Protein 2CO3 (pdb70)

Secondary structure (P-SEA, 3-state):
cccbbbbbbbbccccbbbbbbbbccccccccccccccbbbbbbbcccccbbbbbbcccccccccccbbbbbccccbbbbbccccccccccccccccccbbbbbbbccbbbbbccccccccccbbbbbbbbbbcc/cccbbbbbccccccbbbbbbbbbccccccccccccccbbbbbbbccccbbbbbbbcccccccccccbbbbbccccbbbbbcccaaaaaaccbbbbcccbbbbbbcccbbbbbccccccccccbbbbbbbbbbbcc

InterPro domains:
  IPR008966 Adhesion domain superfamily [SSF49401] (36-168)
  IPR018569 Saf-pilin pilus formation protein [NF011767] (5-170)
  IPR018569 Saf-pilin pilus formation protein [PF09460] (27-170)
  IPR018569 Saf-pilin pilus formation protein [cd18775] (49-170)
  IPR037028 Dr-adhesin superfamily [G3DSA:2.60.40.1570] (46-170)

Nearest PDB structures (foldseek):
  2co3-assembly1_A  TM=1.008E+00  e=2.278E-24  Salmonella enterica subsp. enterica serovar Typhimurium str. LT2
  2cnz-assembly1_A  TM=9.845E-01  e=1.090E-20  Salmonella enterica subsp. enterica serovar Typhimurium
  3crf-assembly1_B  TM=8.825E-01  e=1.150E-21  unclassified
  5y9h-assembly3_C  TM=9.118E-01  e=2.792E-19  Salmonella enterica subsp. enterica serovar Typhimurium
  5y9h-assembly1_A  TM=9.249E-01  e=5.806E-19  Salmonella enterica subsp. enterica serovar Typhimurium

Foldseek 3Di:
DPDDDDDDDDDDDDQKDKDKAFDPPDDAFWDAAFAFGIKIAIAGPHDWKKWKAKDDPAQDDQANQKGWWAFPPPRHIFIKGWDPVLLVQFDDWDADPNGITTMHTHGDMTTMGGHDHTDRGDPGDTDIGMDMGD/DDDDDADDDDDDQADKDKGKAFDPPDDAFKDAAFAFGIKIAIDHPDFFKKWKAKDDPFQDDQANQKGWWAFPPPRHIFIKGWDPVQLVQWDAWDADPRGITTMHTHVDMITMGRHDGIDRGDPGDTDIGMDMGGD

Structure (mmCIF, N/CA/C/O backbone):
data_2CO3
#
_entry.id   2CO3
#
_cell.length_a   50.373
_cell.length_b   41.216
_cell.length_c   59.920
_cell.angle_alpha   90.00
_cell.angle_beta   104.13
_cell.angle_gamma   90.00
#
_symmetry.space_group_name_H-M   'P 1 21 1'
#
loop_
_entity.id
_entity.type
_entity.pdbx_description
1 polymer 'SAFA PILUS SUBUNIT'
2 water water
#
loop_
_atom_site.group_PDB
_atom_site.id
_atom_site.type_symbol
_atom_site.label_atom_id
_atom_site.label_alt_id
_atom_site.label_comp_id
_atom_site.label_asym_id
_atom_site.label_entity_id
_atom_site.label_seq_id
_atom_site.pdbx_PDB_ins_code
_atom_site.Cartn_x
_atom_site.Cartn_y
_atom_site.Cartn_z
_atom_site.occupancy
_atom_site.B_iso_or_equiv
_atom_site.auth_seq_id
_atom_site.auth_comp_id
_atom_site.auth_asym_id
_atom_site.auth_atom_id
_atom_site.pdbx_PDB_model_num
ATOM 1 N N . GLY A 1 1 ? 35.560 4.608 28.260 1.00 22.48 1 GLY A N 1
ATOM 2 C CA . GLY A 1 1 ? 36.810 5.300 28.634 1.00 22.66 1 GLY A CA 1
ATOM 3 C C . GLY A 1 1 ? 36.919 6.630 27.910 1.00 21.43 1 GLY A C 1
ATOM 4 O O . GLY A 1 1 ? 36.019 7.039 27.163 1.00 21.60 1 GLY A O 1
ATOM 5 N N . SER A 1 2 ? 38.036 7.311 28.124 1.00 20.86 2 SER A N 1
ATOM 6 C CA . SER A 1 2 ? 38.231 8.608 27.501 1.00 19.02 2 SER A CA 1
ATOM 7 C C . SER A 1 2 ? 38.999 8.513 26.189 1.00 19.19 2 SER A C 1
ATOM 8 O O . SER A 1 2 ? 39.210 9.524 25.537 1.00 20.36 2 SER A O 1
ATOM 11 N N . GLN A 1 3 ? 39.398 7.308 25.796 1.00 17.63 10 GLN A N 1
ATOM 12 C CA . GLN A 1 3 ? 40.119 7.115 24.528 1.00 16.25 10 GLN A CA 1
ATOM 13 C C . GLN A 1 3 ? 39.133 7.242 23.381 1.00 16.24 10 GLN A C 1
ATOM 14 O O . GLN A 1 3 ? 38.001 6.772 23.484 1.00 17.73 10 GLN A O 1
ATOM 20 N N . LYS A 1 4 ? 39.543 7.867 22.278 1.00 13.79 11 LYS A N 1
ATOM 21 C CA . LYS A 1 4 ? 38.642 8.028 21.137 1.00 13.52 11 LYS A CA 1
ATOM 22 C C . LYS A 1 4 ? 39.362 7.695 19.846 1.00 12.43 11 LYS A C 1
ATOM 23 O O . LYS A 1 4 ? 40.562 7.930 19.741 1.00 10.56 11 LYS A O 1
ATOM 29 N N . SER A 1 5 ? 38.633 7.155 18.864 1.00 12.12 12 SER A N 1
ATOM 30 C CA . SER A 1 5 ? 39.244 6.827 17.578 1.00 11.62 12 SER A CA 1
ATOM 31 C C . SER A 1 5 ? 38.386 7.408 16.460 1.00 12.39 12 SER A C 1
ATOM 32 O O . SER A 1 5 ? 37.173 7.567 16.617 1.00 12.55 12 SER A O 1
ATOM 35 N N A VAL A 1 6 ? 39.017 7.748 15.340 0.50 11.39 13 VAL A N 1
ATOM 36 N N B VAL A 1 6 ? 39.018 7.733 15.336 0.50 11.47 13 VAL A N 1
ATOM 37 C CA A VAL A 1 6 ? 38.294 8.287 14.190 0.50 11.34 13 VAL A CA 1
ATOM 38 C CA B VAL A 1 6 ? 38.300 8.265 14.182 0.50 11.55 13 VAL A CA 1
ATOM 39 C C A VAL A 1 6 ? 39.082 8.034 12.922 0.50 12.11 13 VAL A C 1
ATOM 40 C C B VAL A 1 6 ? 39.125 7.883 12.959 0.50 11.85 13 VAL A C 1
ATOM 41 O O A VAL A 1 6 ? 40.317 8.143 12.914 0.50 10.95 13 VAL A O 1
ATOM 42 O O B VAL A 1 6 ? 40.345 7.733 13.054 0.50 10.52 13 VAL A O 1
ATOM 49 N N A ASP A 1 7 ? 38.372 7.690 11.852 0.99 11.71 14 ASP A N 1
ATOM 50 N N B ASP A 1 7 ? 38.461 7.718 11.821 0.010 11.80 14 ASP A N 1
ATOM 51 C CA A ASP A 1 7 ? 39.054 7.459 10.576 0.99 13.71 14 ASP A CA 1
ATOM 52 C CA B ASP A 1 7 ? 39.143 7.339 10.591 0.010 12.09 14 ASP A CA 1
ATOM 53 C C A ASP A 1 7 ? 39.467 8.784 9.908 0.99 13.81 14 ASP A C 1
ATOM 54 C C B ASP A 1 7 ? 39.455 8.539 9.705 0.010 12.03 14 ASP A C 1
ATOM 55 O O A ASP A 1 7 ? 38.688 9.756 9.853 0.99 13.41 14 ASP A O 1
ATOM 56 O O B ASP A 1 7 ? 38.550 9.189 9.182 0.010 12.04 14 ASP A O 1
ATOM 65 N N A ILE A 1 8 ? 40.702 8.825 9.413 0.75 12.63 15 ILE A N 1
ATOM 66 N N B ILE A 1 8 ? 40.742 8.828 9.543 0.25 11.89 15 ILE A N 1
ATOM 67 C CA A ILE A 1 8 ? 41.224 10.007 8.717 0.75 12.24 15 ILE A CA 1
ATOM 68 C CA B ILE A 1 8 ? 41.175 9.943 8.708 0.25 11.75 15 ILE A CA 1
ATOM 69 C C A ILE A 1 8 ? 41.245 9.539 7.265 0.75 12.58 15 ILE A C 1
ATOM 70 C C B ILE A 1 8 ? 41.130 9.454 7.272 0.25 11.92 15 ILE A C 1
ATOM 71 O O A ILE A 1 8 ? 41.909 8.550 6.953 0.75 10.74 15 ILE A O 1
ATOM 72 O O B ILE A 1 8 ? 41.652 8.383 6.966 0.25 11.04 15 ILE A O 1
ATOM 81 N N . VAL A 1 9 ? 40.518 10.240 6.395 1.00 11.00 16 VAL A N 1
ATOM 82 C CA . VAL A 1 9 ? 40.402 9.840 4.998 1.00 12.70 16 VAL A CA 1
ATOM 83 C C . VAL A 1 9 ? 41.057 10.777 4.004 1.00 11.94 16 VAL A C 1
ATOM 84 O O . VAL A 1 9 ? 40.753 11.959 3.976 1.00 11.79 16 VAL A O 1
ATOM 88 N N . PHE A 1 10 ? 41.961 10.230 3.198 1.00 11.29 17 PHE A N 1
ATOM 89 C CA . PHE A 1 10 ? 42.642 10.993 2.155 1.00 10.38 17 PHE A CA 1
ATOM 90 C C . PHE A 1 10 ? 42.172 10.402 0.842 1.00 10.16 17 PHE A C 1
ATOM 91 O O . PHE A 1 10 ? 42.222 9.184 0.662 1.00 10.13 17 PHE A O 1
ATOM 99 N N . SER A 1 11 ? 41.725 11.250 -0.078 1.00 10.66 18 SER A N 1
ATOM 100 C CA . SER A 1 11 ? 41.257 10.748 -1.382 1.00 12.07 18 SER A CA 1
ATOM 101 C C . SER A 1 11 ? 41.495 11.762 -2.485 1.00 10.27 18 SER A C 1
ATOM 102 O O . SER A 1 11 ? 41.871 12.889 -2.214 1.00 10.09 18 SER A O 1
ATOM 105 N N . SER A 1 12 ? 41.239 11.366 -3.733 1.00 10.89 19 SER A N 1
ATOM 106 C CA . SER A 1 12 ? 41.378 12.307 -4.827 1.00 13.35 19 SER A CA 1
ATOM 107 C C . SER A 1 12 ? 40.177 13.243 -4.616 1.00 14.09 19 SER A C 1
ATOM 108 O O . SER A 1 12 ? 39.283 12.923 -3.833 1.00 14.07 19 SER A O 1
ATOM 111 N N . PRO A 1 13 ? 40.131 14.405 -5.296 1.00 15.93 20 PRO A N 1
ATOM 112 C CA . PRO A 1 13 ? 38.986 15.308 -5.089 1.00 16.76 20 PRO A CA 1
ATOM 113 C C . PRO A 1 13 ? 37.647 14.604 -5.268 1.00 16.37 20 PRO A C 1
ATOM 114 O O . PRO A 1 13 ? 37.469 13.849 -6.221 1.00 16.08 20 PRO A O 1
ATOM 118 N N . GLN A 1 14 ? 36.734 14.832 -4.322 1.00 14.28 21 GLN A N 1
ATOM 119 C CA . GLN A 1 14 ? 35.404 14.236 -4.350 1.00 16.49 21 GLN A CA 1
ATOM 120 C C . GLN A 1 14 ? 34.386 15.314 -4.654 1.00 15.46 21 GLN A C 1
ATOM 121 O O . GLN A 1 14 ? 34.632 16.501 -4.438 1.00 15.90 21 GLN A O 1
ATOM 127 N N . ASP A 1 15 ? 33.231 14.913 -5.150 1.00 14.73 22 ASP A N 1
ATOM 128 C CA . ASP A 1 15 ? 32.255 15.929 -5.473 1.00 16.72 22 ASP A CA 1
ATOM 129 C C . ASP A 1 15 ? 31.676 16.634 -4.278 1.00 15.25 22 ASP A C 1
ATOM 130 O O . ASP A 1 15 ? 31.190 17.756 -4.393 1.00 14.16 22 ASP A O 1
ATOM 135 N N A LEU A 1 16 ? 31.651 15.909 -3.165 0.75 12.59 23 LEU A N 1
ATOM 136 N N B LEU A 1 16 ? 31.795 16.048 -3.089 0.25 14.36 23 LEU A N 1
ATOM 137 C CA A LEU A 1 16 ? 31.079 16.432 -1.938 0.75 12.15 23 LEU A CA 1
ATOM 138 C CA B LEU A 1 16 ? 31.301 16.746 -1.899 0.25 13.69 23 LEU A CA 1
ATOM 139 C C A LEU A 1 16 ? 32.046 16.230 -0.803 0.75 12.36 23 LEU A C 1
ATOM 140 C C B LEU A 1 16 ? 31.979 16.281 -0.613 0.25 13.73 23 LEU A C 1
ATOM 141 O O A LEU A 1 16 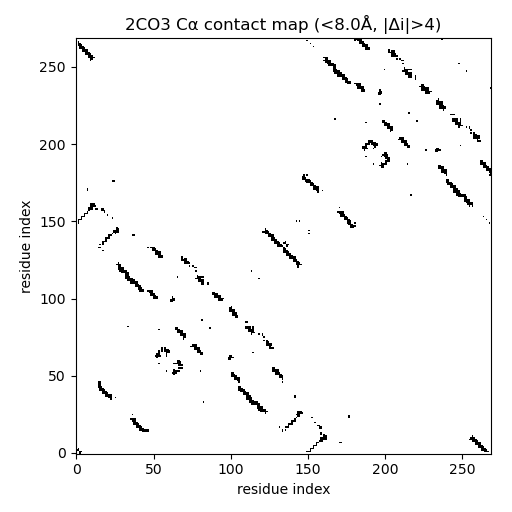? 32.894 15.324 -0.832 0.75 9.61 23 LEU A O 1
ATOM 142 O O B LEU A 1 16 ? 32.247 15.089 -0.439 0.25 14.14 23 LEU A O 1
ATOM 151 N N A THR A 1 17 ? 31.892 17.079 0.206 0.75 11.47 24 THR A N 1
ATOM 152 N N B THR A 1 17 ? 32.267 17.232 0.278 0.25 12.64 24 THR A N 1
ATOM 153 C CA A THR A 1 17 ? 32.674 16.998 1.413 0.75 13.27 24 THR A CA 1
ATOM 154 C CA B THR A 1 17 ? 32.902 16.934 1.563 0.25 12.57 24 THR A CA 1
ATOM 155 C C A THR A 1 17 ? 31.602 16.995 2.503 0.75 13.06 24 THR A C 1
ATOM 156 C C B THR A 1 17 ? 31.864 17.089 2.665 0.25 12.67 24 THR A C 1
ATOM 157 O O A THR A 1 17 ? 30.740 17.870 2.520 0.75 13.36 24 THR A O 1
ATOM 158 O O B THR A 1 17 ? 31.322 18.178 2.867 0.25 12.42 24 THR A O 1
ATOM 165 N N . VAL A 1 18 ? 31.617 16.003 3.387 1.00 12.76 25 VAL A N 1
ATOM 166 C CA . VAL A 1 18 ? 30.626 15.985 4.461 1.00 11.88 25 VAL A CA 1
ATOM 167 C C . VAL A 1 18 ? 31.291 16.052 5.826 1.00 13.77 25 VAL A C 1
ATOM 168 O O . VAL A 1 18 ? 32.214 15.286 6.102 1.00 11.88 25 VAL A O 1
ATOM 172 N N . SER A 1 19 ? 30.849 17.004 6.650 1.00 11.64 26 SER A N 1
ATOM 173 C CA . SER A 1 19 ? 31.385 17.136 7.994 1.00 13.52 26 SER A CA 1
ATOM 174 C C . SER A 1 19 ? 30.192 17.067 8.940 1.00 12.65 26 SER A C 1
ATOM 175 O O . SER A 1 19 ? 29.163 17.727 8.724 1.00 13.98 26 SER A O 1
ATOM 178 N N . LEU A 1 20 ? 30.342 16.254 9.974 1.00 12.49 27 LEU A N 1
ATOM 179 C CA . LEU A 1 20 ? 29.301 16.058 10.980 1.00 10.84 27 LEU A CA 1
ATOM 180 C C . LEU A 1 20 ? 29.972 16.397 12.298 1.00 11.91 27 LEU A C 1
ATOM 181 O O . LEU A 1 20 ? 30.844 15.660 12.786 1.00 12.84 27 LEU A O 1
ATOM 186 N N A ILE A 1 21 ? 29.549 17.512 12.877 0.50 11.67 28 ILE A N 1
ATOM 187 N N B ILE A 1 21 ? 29.558 17.512 12.880 0.50 12.60 28 ILE A N 1
ATOM 188 C CA A ILE A 1 21 ? 30.123 18.021 14.112 0.50 11.11 28 ILE A CA 1
ATOM 189 C CA B ILE A 1 21 ? 30.141 17.996 14.119 0.50 12.77 28 ILE A CA 1
ATOM 190 C C A ILE A 1 21 ? 29.165 17.917 15.290 0.50 11.21 28 ILE A C 1
ATOM 191 C C B ILE A 1 21 ? 29.173 17.911 15.284 0.50 12.19 28 ILE A C 1
ATOM 192 O O A ILE A 1 21 ? 28.128 18.580 15.314 0.50 9.43 28 ILE A O 1
ATOM 193 O O B ILE A 1 21 ? 28.139 18.578 15.296 0.50 10.51 28 ILE A O 1
ATOM 202 N N . PRO A 1 22 ? 29.514 17.106 16.297 1.00 11.69 29 PRO A N 1
ATOM 203 C CA . PRO A 1 22 ? 28.642 16.959 17.466 1.00 12.72 29 PRO A CA 1
ATOM 204 C C . PRO A 1 22 ? 28.748 18.182 18.381 1.00 13.75 29 PRO A C 1
ATOM 205 O O . PRO A 1 22 ? 29.780 18.864 18.390 1.00 13.92 29 PRO A O 1
ATOM 209 N N . VAL A 1 23 ? 27.683 18.468 19.135 1.00 12.74 30 VAL A N 1
ATOM 210 C CA . VAL A 1 23 ? 27.684 19.599 20.065 1.00 13.70 30 VAL A CA 1
ATOM 211 C C . VAL A 1 23 ? 28.349 19.114 21.355 1.00 15.16 30 VAL A C 1
ATOM 212 O O . VAL A 1 23 ? 28.039 18.017 21.857 1.00 12.83 30 VAL A O 1
ATOM 216 N N . SER A 1 24 ? 29.276 19.913 21.881 1.00 15.86 31 SER A N 1
ATOM 217 C CA . SER A 1 24 ? 29.978 19.561 23.122 1.00 16.18 31 SER A CA 1
ATOM 218 C C . SER A 1 24 ? 29.216 20.131 24.315 1.00 15.91 31 SER A C 1
ATOM 219 O O . SER A 1 24 ? 28.502 21.119 24.180 1.00 15.72 31 SER A O 1
ATOM 222 N N . GLY A 1 25 ? 29.366 19.493 25.473 1.00 15.12 32 GLY A N 1
ATOM 223 C CA . GLY A 1 25 ? 28.723 19.985 26.670 1.00 15.70 32 GLY A CA 1
ATOM 224 C C . GLY A 1 25 ? 27.257 19.655 26.861 1.00 14.98 32 GLY A C 1
ATOM 225 O O . GLY A 1 25 ? 26.603 20.260 27.701 1.00 14.72 32 GLY A O 1
ATOM 226 N N . LEU A 1 26 ? 26.718 18.740 26.063 1.00 14.71 33 LEU A N 1
ATOM 227 C CA . LEU A 1 26 ? 25.314 18.372 26.230 1.00 13.08 33 LEU A CA 1
ATOM 228 C C . LEU A 1 26 ? 25.149 17.754 27.628 1.00 11.28 33 LEU A C 1
ATOM 229 O O . LEU A 1 26 ? 25.896 16.859 28.018 1.00 12.97 33 LEU A O 1
ATOM 234 N N . LYS A 1 27 ? 24.133 18.212 28.350 1.00 13.44 34 LYS A N 1
ATOM 235 C CA . LYS A 1 27 ? 23.859 17.770 29.715 1.00 12.62 34 LYS A CA 1
ATOM 236 C C . LYS A 1 27 ? 22.751 16.724 29.825 1.00 13.29 34 LYS A C 1
ATOM 237 O O . LYS A 1 27 ? 21.669 16.897 29.276 1.00 12.20 34 LYS A O 1
ATOM 243 N N . ALA A 1 28 ? 23.020 15.644 30.550 1.00 10.84 35 ALA A N 1
ATOM 244 C CA . ALA A 1 28 ? 22.024 14.602 30.742 1.00 10.70 35 ALA A CA 1
ATOM 245 C C . ALA A 1 28 ? 20.870 15.213 31.546 1.00 12.02 35 ALA A C 1
ATOM 246 O O . ALA A 1 28 ? 21.068 16.197 32.257 1.00 10.24 35 ALA A O 1
ATOM 248 N N . GLY A 1 29 ? 19.671 14.648 31.416 1.00 10.22 36 GLY A N 1
ATOM 249 C CA . GLY A 1 29 ? 18.530 15.177 32.127 1.00 11.78 36 GLY A CA 1
ATOM 250 C C . GLY A 1 29 ? 17.585 15.851 31.152 1.00 10.52 36 GLY A C 1
ATOM 251 O O . GLY A 1 29 ? 17.684 15.634 29.937 1.00 10.71 36 GLY A O 1
ATOM 252 N N . LYS A 1 30 ? 16.660 16.643 31.674 1.00 9.64 37 LYS A N 1
ATOM 253 C CA . LYS A 1 30 ? 15.716 17.355 30.827 1.00 10.42 37 LYS A CA 1
ATOM 254 C C . LYS A 1 30 ? 16.444 18.295 29.878 1.00 9.91 37 LYS A C 1
ATOM 255 O O . LYS A 1 30 ? 17.373 19.010 30.285 1.00 11.24 37 LYS A O 1
ATOM 261 N N . ASN A 1 31 ? 16.046 18.269 28.604 1.00 8.43 38 ASN A N 1
ATOM 262 C CA . ASN A 1 31 ? 16.650 19.136 27.594 1.00 8.11 38 ASN A CA 1
ATOM 263 C C . ASN A 1 31 ? 15.575 19.954 26.903 1.00 7.59 38 ASN A C 1
ATOM 264 O O . ASN A 1 31 ? 14.387 19.616 26.974 1.00 11.35 38 ASN A O 1
ATOM 269 N N . ALA A 1 32 ? 15.977 21.032 26.240 1.00 7.81 39 ALA A N 1
ATOM 270 C CA . ALA A 1 32 ? 14.993 21.862 25.561 1.00 8.97 39 ALA A CA 1
ATOM 271 C C . ALA A 1 32 ? 14.483 21.219 24.276 1.00 8.10 39 ALA A C 1
ATOM 272 O O . ALA A 1 32 ? 15.191 20.454 23.627 1.00 8.51 39 ALA A O 1
ATOM 274 N N . PRO A 1 33 ? 13.237 21.523 23.913 1.00 8.84 40 PRO A N 1
ATOM 275 C CA . PRO A 1 33 ? 12.657 20.986 22.681 1.00 8.82 40 PRO A CA 1
ATOM 276 C C . PRO A 1 33 ? 13.559 21.490 21.542 1.00 8.93 40 PRO A C 1
ATOM 277 O O . PRO A 1 33 ? 13.967 22.656 21.539 1.00 10.33 40 PRO A O 1
ATOM 281 N N . SER A 1 34 ? 13.840 20.624 20.578 1.00 8.83 41 SER A N 1
ATOM 282 C CA . SER A 1 34 ? 14.700 20.953 19.446 1.00 9.02 41 SER A CA 1
ATOM 283 C C . SER A 1 34 ? 16.097 21.400 19.801 1.00 8.26 41 SER A C 1
ATOM 284 O O . SER A 1 34 ? 16.747 22.125 19.035 1.00 9.09 41 SER A O 1
ATOM 287 N N . ALA A 1 35 ? 16.581 20.945 20.953 1.00 8.39 42 ALA A N 1
ATOM 288 C CA . ALA A 1 35 ? 17.943 21.275 21.378 1.00 9.67 42 ALA A CA 1
ATOM 289 C C . ALA A 1 35 ? 18.920 20.772 20.300 1.00 9.93 42 ALA A C 1
ATOM 290 O O . ALA A 1 35 ? 18.807 19.627 19.842 1.00 9.29 42 ALA A O 1
ATOM 292 N N . LYS A 1 36 ? 19.884 21.603 19.897 1.00 10.45 43 LYS A N 1
ATOM 293 C CA . LYS A 1 36 ? 20.846 21.163 18.886 1.00 11.23 43 LYS A CA 1
ATOM 294 C C . LYS A 1 36 ? 21.840 20.161 19.452 1.00 11.21 43 LYS A C 1
ATOM 295 O O . LYS A 1 36 ? 22.337 20.326 20.581 1.00 11.01 43 LYS A O 1
ATOM 301 N N . ILE A 1 37 ? 22.125 19.121 18.673 1.00 9.87 44 ILE A N 1
ATOM 302 C CA . ILE A 1 37 ? 23.065 18.106 19.109 1.00 10.05 44 ILE A CA 1
ATOM 303 C C . ILE A 1 37 ? 24.190 17.850 18.128 1.00 9.01 44 ILE A C 1
ATOM 304 O O . ILE A 1 37 ? 25.167 17.213 18.491 1.00 9.63 44 ILE A O 1
ATOM 309 N N . ALA A 1 38 ? 24.032 18.302 16.888 1.00 10.15 45 ALA A N 1
ATOM 310 C CA . ALA A 1 38 ? 25.071 18.173 15.864 1.00 9.08 45 ALA A CA 1
ATOM 311 C C . ALA A 1 38 ? 24.754 19.017 14.655 1.00 10.54 45 ALA A C 1
ATOM 312 O O . ALA A 1 38 ? 23.608 19.397 14.429 1.00 10.57 45 ALA A O 1
ATOM 314 N N . LYS A 1 39 ? 25.782 19.324 13.870 1.00 10.46 46 LYS A N 1
ATOM 315 C CA . LYS A 1 39 ? 25.571 20.111 12.666 1.00 12.13 46 LYS A CA 1
ATOM 316 C C . LYS A 1 39 ? 26.146 19.298 11.519 1.00 11.82 46 LYS A C 1
ATOM 317 O O . LYS A 1 39 ? 27.241 18.737 11.626 1.00 12.14 46 LYS A O 1
ATOM 323 N N . LEU A 1 40 ? 25.377 19.202 10.439 1.00 11.05 47 LEU A N 1
ATOM 324 C CA . LEU A 1 40 ? 25.809 18.475 9.253 1.00 10.71 47 LEU A CA 1
ATOM 325 C C . LEU A 1 40 ? 26.151 19.539 8.224 1.00 11.42 47 LEU A C 1
ATOM 326 O O . LEU A 1 40 ? 25.298 20.349 7.850 1.00 10.57 47 LEU A O 1
ATOM 331 N N . VAL A 1 41 ? 27.408 19.573 7.796 1.00 10.18 48 VAL A N 1
ATOM 332 C CA . VAL A 1 41 ? 27.786 20.549 6.807 1.00 11.18 48 VAL A CA 1
ATOM 333 C C . VAL A 1 41 ? 28.189 19.823 5.527 1.00 11.09 48 VAL A C 1
ATOM 334 O O . VAL A 1 41 ? 29.109 19.003 5.524 1.00 12.80 48 VAL A O 1
ATOM 338 N N . VAL A 1 42 ? 27.487 20.104 4.440 1.00 10.12 49 VAL A N 1
ATOM 339 C CA . VAL A 1 42 ? 27.820 19.473 3.172 1.00 10.08 49 VAL A CA 1
ATOM 340 C C . VAL A 1 42 ? 28.351 20.584 2.266 1.00 10.58 49 VAL A C 1
ATOM 341 O O . VAL A 1 42 ? 27.655 21.553 1.990 1.00 12.96 49 VAL A O 1
ATOM 345 N N . ASN A 1 43 ? 29.589 20.433 1.820 1.00 10.37 50 ASN A N 1
ATOM 346 C CA . ASN A 1 43 ? 30.202 21.431 0.955 1.00 10.56 50 ASN A CA 1
ATOM 347 C C . ASN A 1 43 ? 30.528 20.795 -0.381 1.00 9.80 50 ASN A C 1
ATOM 348 O O . ASN A 1 43 ? 30.725 19.581 -0.469 1.00 10.91 50 ASN A O 1
ATOM 353 N N . SER A 1 44 ? 30.567 21.629 -1.416 1.00 9.97 51 SER A N 1
ATOM 354 C CA . SER A 1 44 ? 30.938 21.206 -2.747 1.00 10.02 51 SER A CA 1
ATOM 355 C C . SER A 1 44 ? 31.366 22.428 -3.547 1.00 11.30 51 SER A C 1
ATOM 356 O O . SER A 1 44 ? 30.812 23.500 -3.383 1.00 10.24 51 SER A O 1
ATOM 359 N N . THR A 1 45 ? 32.375 22.271 -4.388 1.00 10.85 52 THR A N 1
ATOM 360 C CA . THR A 1 45 ? 32.754 23.380 -5.252 1.00 9.48 52 THR A CA 1
ATOM 361 C C . THR A 1 45 ? 32.243 23.041 -6.659 1.00 10.37 52 THR A C 1
ATOM 362 O O . THR A 1 45 ? 32.310 23.870 -7.570 1.00 9.94 52 THR A O 1
ATOM 366 N N . THR A 1 46 ? 31.682 21.842 -6.812 1.00 11.05 53 THR A N 1
ATOM 367 C CA . THR A 1 46 ? 31.245 21.359 -8.127 1.00 12.15 53 THR A CA 1
ATOM 368 C C . THR A 1 46 ? 29.791 20.939 -8.298 1.00 11.82 53 THR A C 1
ATOM 369 O O . THR A 1 46 ? 29.265 20.960 -9.424 1.00 12.58 53 THR A O 1
ATOM 373 N N . LEU A 1 47 ? 29.157 20.518 -7.209 1.00 10.96 54 LEU A N 1
ATOM 374 C CA . LEU A 1 47 ? 27.766 20.062 -7.277 1.00 12.29 54 LEU A CA 1
ATOM 375 C C . LEU A 1 47 ? 26.826 21.011 -6.601 1.00 11.43 54 LEU A C 1
ATOM 376 O O . LEU A 1 47 ? 27.144 21.614 -5.572 1.00 12.96 54 LEU A O 1
ATOM 381 N N . LYS A 1 48 ? 25.643 21.131 -7.182 1.00 10.89 55 LYS A N 1
ATOM 382 C CA . LYS A 1 48 ? 24.633 22.028 -6.667 1.00 12.45 55 LYS A CA 1
ATOM 383 C C . LYS A 1 48 ? 23.756 21.466 -5.574 1.00 13.02 55 LYS A C 1
ATOM 384 O O . LYS A 1 48 ? 23.375 22.190 -4.641 1.00 11.79 55 LYS A O 1
ATOM 390 N N . GLU A 1 49 ? 23.439 20.177 -5.676 1.00 12.01 56 GLU A N 1
ATOM 391 C CA . GLU A 1 49 ? 22.508 19.581 -4.716 1.00 12.52 56 GLU A CA 1
ATOM 392 C C . GLU A 1 49 ? 22.888 18.189 -4.222 1.00 12.11 56 GLU A C 1
ATOM 393 O O . GLU A 1 49 ? 23.690 17.492 -4.837 1.00 11.36 56 GLU A O 1
ATOM 399 N N . PHE A 1 50 ? 22.275 17.798 -3.106 1.00 10.87 57 PHE A N 1
ATOM 400 C CA . PHE A 1 50 ? 22.481 16.483 -2.530 1.00 10.96 57 PHE A CA 1
ATOM 401 C C . PHE A 1 50 ? 21.204 16.056 -1.796 1.00 9.83 57 PHE A C 1
ATOM 402 O O . PHE A 1 50 ? 20.314 16.866 -1.548 1.00 10.36 57 PHE A O 1
ATOM 410 N N . GLY A 1 51 ? 21.121 14.764 -1.489 1.00 9.57 58 GLY A N 1
ATOM 411 C CA . GLY A 1 51 ? 19.996 14.240 -0.730 1.00 8.51 58 GLY A CA 1
ATOM 412 C C . GLY A 1 51 ? 20.637 13.703 0.539 1.00 9.01 58 GLY A C 1
ATOM 413 O O . GLY A 1 51 ? 21.829 13.389 0.531 1.00 6.84 58 GLY A O 1
ATOM 414 N N . VAL A 1 52 ? 19.869 13.588 1.614 1.00 8.75 59 VAL A N 1
ATOM 415 C CA . VAL A 1 52 ? 20.420 13.118 2.889 1.00 8.14 59 VAL A CA 1
ATOM 416 C C . VAL A 1 52 ? 19.383 12.406 3.754 1.00 8.65 59 VAL A C 1
ATOM 417 O O . VAL A 1 52 ? 18.236 12.840 3.846 1.00 10.32 59 VAL A O 1
ATOM 421 N N . ARG A 1 53 ? 19.789 11.298 4.383 1.00 8.80 60 ARG A N 1
ATOM 422 C CA . ARG A 1 53 ? 18.907 10.587 5.299 1.00 8.34 60 ARG A CA 1
ATOM 423 C C . ARG A 1 53 ? 19.763 10.145 6.475 1.00 6.18 60 ARG A C 1
ATOM 424 O O . ARG A 1 53 ? 20.967 9.945 6.339 1.00 9.11 60 ARG A O 1
ATOM 432 N N . GLY A 1 54 ? 19.120 9.962 7.610 1.00 7.35 61 GLY A N 1
ATOM 433 C CA . GLY A 1 54 ? 19.820 9.410 8.759 1.00 7.24 61 GLY A CA 1
ATOM 434 C C . GLY A 1 54 ? 19.675 7.901 8.539 1.00 8.82 61 GLY A C 1
ATOM 435 O O . GLY A 1 54 ? 18.638 7.478 8.047 1.00 9.48 61 GLY A O 1
ATOM 436 N N . ILE A 1 55 ? 20.693 7.101 8.866 1.00 8.27 62 ILE A N 1
ATOM 437 C CA . ILE A 1 55 ? 20.634 5.637 8.707 1.00 7.62 62 ILE A CA 1
ATOM 438 C C . ILE A 1 55 ? 20.419 5.093 10.116 1.00 7.15 62 ILE A C 1
ATOM 439 O O . ILE A 1 55 ? 21.217 5.372 11.038 1.00 8.51 62 ILE A O 1
ATOM 444 N N . SER A 1 56 ? 19.352 4.328 10.286 1.00 7.77 63 SER A N 1
ATOM 445 C CA . SER A 1 56 ? 18.980 3.833 11.615 1.00 8.12 63 SER A CA 1
ATOM 446 C C . SER A 1 56 ? 18.017 2.674 11.560 1.00 9.37 63 SER A C 1
ATOM 447 O O . SER A 1 56 ? 17.255 2.539 10.598 1.00 9.07 63 SER A O 1
ATOM 450 N N . ASN A 1 57 ? 18.041 1.845 12.605 1.00 9.33 64 ASN A N 1
ATOM 451 C CA . ASN A 1 57 ? 17.116 0.728 12.676 1.00 10.38 64 ASN A CA 1
ATOM 452 C C . ASN A 1 57 ? 15.746 1.229 13.158 1.00 11.51 64 ASN A C 1
ATOM 453 O O . ASN A 1 57 ? 14.795 0.465 13.201 1.00 11.77 64 ASN A O 1
ATOM 458 N N . ASN A 1 58 ? 15.648 2.503 13.544 1.00 10.53 65 ASN A N 1
ATOM 459 C CA . ASN A 1 58 ? 14.343 3.041 13.943 1.00 9.71 65 ASN A CA 1
ATOM 460 C C . ASN A 1 58 ? 14.072 4.402 13.316 1.00 9.99 65 ASN A C 1
ATOM 461 O O . ASN A 1 58 ? 13.977 5.414 14.012 1.00 9.92 65 ASN A O 1
ATOM 466 N N . VAL A 1 59 ? 13.950 4.421 11.994 1.00 8.83 66 VAL A N 1
ATOM 467 C CA . VAL A 1 59 ? 13.613 5.654 11.285 1.00 9.13 66 VAL A CA 1
ATOM 468 C C . VAL A 1 59 ? 12.114 5.881 11.570 1.00 9.69 66 VAL A C 1
ATOM 469 O O . VAL A 1 59 ? 11.310 4.906 11.522 1.00 10.64 66 VAL A O 1
ATOM 473 N N . VAL A 1 60 ? 11.713 7.122 11.855 1.00 8.88 67 VAL A N 1
ATOM 474 C CA . VAL A 1 60 ? 10.312 7.371 12.192 1.00 8.19 67 VAL A CA 1
ATOM 475 C C . VAL A 1 60 ? 9.504 8.270 11.256 1.00 8.96 67 VAL A C 1
ATOM 476 O O . VAL A 1 60 ? 8.361 8.617 11.562 1.00 10.10 67 VAL A O 1
ATOM 480 N N . ASP A 1 61 ? 10.091 8.679 10.138 1.00 8.38 68 ASP A N 1
ATOM 481 C CA . ASP A 1 61 ? 9.302 9.432 9.171 1.00 8.05 68 ASP A CA 1
ATOM 482 C C . ASP A 1 61 ? 9.661 8.918 7.782 1.00 8.03 68 ASP A C 1
ATOM 483 O O . ASP A 1 61 ? 10.599 8.103 7.605 1.00 8.37 68 ASP A O 1
ATOM 488 N N . SER A 1 62 ? 8.885 9.319 6.791 1.00 8.26 69 SER A N 1
ATOM 489 C CA . SER A 1 62 ? 9.105 8.819 5.448 1.00 8.20 69 SER A CA 1
ATOM 490 C C . SER A 1 62 ? 10.401 9.219 4.775 1.00 9.33 69 SER A C 1
ATOM 491 O O . SER A 1 62 ? 10.940 8.466 3.950 1.00 11.66 69 SER A O 1
ATOM 494 N N . THR A 1 63 ? 10.941 10.370 5.153 1.00 9.56 70 THR A N 1
ATOM 495 C CA . THR A 1 63 ? 12.144 10.893 4.519 1.00 7.90 70 THR A CA 1
ATOM 496 C C . THR A 1 63 ? 13.476 10.592 5.228 1.00 8.47 70 THR A C 1
ATOM 497 O O . THR A 1 63 ? 14.543 11.027 4.763 1.00 7.18 70 THR A O 1
ATOM 501 N N . GLY A 1 64 ? 13.425 9.817 6.310 1.00 6.33 71 GLY A N 1
ATOM 502 C CA . GLY A 1 64 ? 14.655 9.510 7.020 1.00 8.28 71 GLY A CA 1
ATOM 503 C C . GLY A 1 64 ? 15.233 10.771 7.631 1.00 6.33 71 GLY A C 1
ATOM 504 O O . GLY A 1 64 ? 16.449 10.918 7.794 1.00 8.76 71 GLY A O 1
ATOM 505 N N . THR A 1 65 ? 14.349 11.707 7.964 1.00 6.15 72 THR A N 1
ATOM 506 C CA . THR A 1 65 ? 14.783 12.969 8.565 1.00 5.70 72 THR A CA 1
ATOM 507 C C . THR A 1 65 ? 14.503 12.998 10.062 1.00 6.46 72 THR A C 1
ATOM 508 O O . THR A 1 65 ? 14.698 14.002 10.727 1.00 6.26 72 THR A O 1
ATOM 512 N N . ALA A 1 66 ? 13.992 11.890 10.585 1.00 5.37 73 ALA A N 1
ATOM 513 C CA . ALA A 1 66 ? 13.747 11.759 12.009 1.00 6.23 73 ALA A CA 1
ATOM 514 C C . ALA A 1 66 ? 13.889 10.294 12.347 1.00 6.36 73 ALA A C 1
ATOM 515 O O . ALA A 1 66 ? 13.431 9.433 11.594 1.00 7.41 73 ALA A O 1
ATOM 517 N N . TRP A 1 67 ? 14.548 9.993 13.462 1.00 7.86 74 TRP A N 1
ATOM 518 C CA . TRP A 1 67 ? 14.730 8.596 13.853 1.00 7.86 74 TRP A CA 1
ATOM 519 C C . TRP A 1 67 ? 15.028 8.541 15.337 1.00 7.09 74 TRP A C 1
ATOM 520 O O . TRP A 1 67 ? 15.094 9.580 15.997 1.00 8.21 74 TRP A O 1
ATOM 531 N N . ARG A 1 68 ? 15.167 7.336 15.883 1.00 8.69 75 ARG A N 1
ATOM 532 C CA . ARG A 1 68 ? 15.496 7.232 17.303 1.00 7.64 75 ARG A CA 1
ATOM 533 C C . ARG A 1 68 ? 16.779 6.442 17.473 1.00 8.97 75 ARG A C 1
ATOM 534 O O . ARG A 1 68 ? 17.040 5.500 16.730 1.00 8.14 75 ARG A O 1
ATOM 542 N N . VAL A 1 69 ? 17.582 6.828 18.463 1.00 8.90 76 VAL A N 1
ATOM 543 C CA . VAL A 1 69 ? 18.859 6.169 18.690 1.00 10.17 76 VAL A CA 1
ATOM 544 C C . VAL A 1 69 ? 18.951 5.675 20.139 1.00 9.65 76 VAL A C 1
ATOM 545 O O . VAL A 1 69 ? 18.660 6.419 21.067 1.00 9.82 76 VAL A O 1
ATOM 549 N N . ALA A 1 70 ? 19.359 4.430 20.325 1.00 10.70 77 ALA A N 1
ATOM 550 C CA . ALA A 1 70 ? 19.516 3.887 21.668 1.00 11.15 77 ALA A CA 1
ATOM 551 C C . ALA A 1 70 ? 20.949 4.139 22.171 1.00 11.37 77 ALA A C 1
ATOM 552 O O . ALA A 1 70 ? 21.924 4.056 21.406 1.00 12.97 77 ALA A O 1
ATOM 554 N N . GLY A 1 71 ? 21.057 4.474 23.455 1.00 12.40 78 GLY A N 1
ATOM 555 C CA . GLY A 1 71 ? 22.356 4.717 24.075 1.00 10.55 78 GLY A CA 1
ATOM 556 C C . GLY A 1 71 ? 23.196 3.444 24.087 1.00 11.75 78 GLY A C 1
ATOM 557 O O . GLY A 1 71 ? 22.714 2.333 24.373 1.00 11.43 78 GLY A O 1
ATOM 558 N N . LYS A 1 72 ? 24.476 3.601 23.773 1.00 12.13 79 LYS A N 1
ATOM 559 C CA . LYS A 1 72 ? 25.385 2.473 23.722 1.00 15.00 79 LYS A CA 1
ATOM 560 C C . LYS A 1 72 ? 25.521 1.764 25.076 1.00 14.69 79 LYS A C 1
ATOM 561 O O . LYS A 1 72 ? 25.576 0.539 25.144 1.00 16.28 79 LYS A O 1
ATOM 567 N N . ASN A 1 73 ? 25.553 2.539 26.141 1.00 13.93 80 ASN A N 1
ATOM 568 C CA . ASN A 1 73 ? 25.743 1.968 27.466 1.00 16.75 80 ASN A CA 1
ATOM 569 C C . ASN A 1 73 ? 24.486 1.580 28.223 1.00 16.63 80 ASN A C 1
ATOM 570 O O . ASN A 1 73 ? 24.516 0.634 29.016 1.00 18.05 80 ASN A O 1
ATOM 575 N N . THR A 1 74 ? 23.381 2.282 27.980 1.00 12.55 81 THR A N 1
ATOM 576 C CA . THR A 1 74 ? 22.156 2.004 28.726 1.00 10.54 81 THR A CA 1
ATOM 577 C C . THR A 1 74 ? 20.954 1.500 27.933 1.00 12.22 81 THR A C 1
ATOM 578 O O . THR A 1 74 ? 19.983 1.031 28.531 1.00 11.63 81 THR A O 1
ATOM 582 N N . GLY A 1 75 ? 20.989 1.647 26.611 1.00 12.07 82 GLY A N 1
ATOM 583 C CA . GLY A 1 75 ? 19.859 1.223 25.799 1.00 10.30 82 GLY A CA 1
ATOM 584 C C . GLY A 1 75 ? 18.725 2.242 25.772 1.00 10.76 82 GLY A C 1
ATOM 585 O O . GLY A 1 75 ? 17.729 2.065 25.055 1.00 9.39 82 GLY A O 1
ATOM 586 N N . LYS A 1 76 ? 18.852 3.310 26.546 1.00 9.39 83 LYS A N 1
ATOM 587 C CA . LYS A 1 76 ? 17.799 4.325 26.568 1.00 11.03 83 LYS A CA 1
ATOM 588 C C . LYS A 1 76 ? 17.794 5.033 25.228 1.00 9.85 83 LYS A C 1
ATOM 589 O O . LYS A 1 76 ? 18.842 5.252 24.625 1.00 10.74 83 LYS A O 1
ATOM 595 N N . GLU A 1 77 ? 16.611 5.405 24.761 1.00 10.32 84 GLU A N 1
ATOM 596 C CA . GLU A 1 77 ? 16.498 6.073 23.468 1.00 9.53 84 GLU A CA 1
ATOM 597 C C . GLU A 1 77 ? 16.288 7.576 23.491 1.00 8.41 84 GLU A C 1
ATOM 598 O O . GLU A 1 77 ? 15.759 8.119 24.465 1.00 9.58 84 GLU A O 1
ATOM 604 N N . ILE A 1 78 ? 16.722 8.242 22.415 1.00 8.82 85 ILE A N 1
ATOM 605 C CA . ILE A 1 78 ? 16.446 9.679 22.221 1.00 7.82 85 ILE A CA 1
ATOM 606 C C . ILE A 1 78 ? 15.904 9.785 20.801 1.00 8.11 85 ILE A C 1
ATOM 607 O O . ILE A 1 78 ? 16.173 8.918 19.974 1.00 8.34 85 ILE A O 1
ATOM 612 N N . GLY A 1 79 ? 15.108 10.820 20.532 1.00 7.04 86 GLY A N 1
ATOM 613 C CA . GLY A 1 79 ? 14.583 11.026 19.189 1.00 5.49 86 GLY A CA 1
ATOM 614 C C . GLY A 1 79 ? 15.392 12.189 18.625 1.00 6.73 86 GLY A C 1
ATOM 615 O O . GLY A 1 79 ? 15.519 13.237 19.284 1.00 8.10 86 GLY A O 1
ATOM 616 N N . VAL A 1 80 ? 15.955 11.986 17.441 1.00 6.53 87 VAL A N 1
ATOM 617 C CA . VAL A 1 80 ? 16.786 12.973 16.764 1.00 8.22 87 VAL A CA 1
ATOM 618 C C . VAL A 1 80 ? 16.299 13.188 15.344 1.00 8.30 87 VAL A C 1
ATOM 619 O O . VAL A 1 80 ? 15.509 12.400 14.816 1.00 7.86 87 VAL A O 1
ATOM 623 N N . GLY A 1 81 ? 16.785 14.250 14.705 1.00 7.88 88 GLY A N 1
ATOM 624 C CA . GLY A 1 81 ? 16.345 14.505 13.351 1.00 8.76 88 GLY A CA 1
ATOM 625 C C . GLY A 1 81 ? 16.719 15.901 12.909 1.00 9.04 88 GLY A C 1
ATOM 626 O O . GLY A 1 81 ? 17.299 16.665 13.681 1.00 7.57 88 GLY A O 1
ATOM 627 N N . LEU A 1 82 ? 16.414 16.234 11.664 1.00 7.01 89 LEU A N 1
ATOM 628 C CA . LEU A 1 82 ? 16.752 17.579 11.206 1.00 8.02 89 LEU A CA 1
ATOM 629 C C . LEU A 1 82 ? 15.781 18.575 11.878 1.00 7.23 89 LEU A C 1
ATOM 630 O O . LEU A 1 82 ? 14.612 18.227 12.117 1.00 8.79 89 LEU A O 1
ATOM 635 N N . SER A 1 83 ? 16.245 19.798 12.187 1.00 8.71 90 SER A N 1
ATOM 636 C CA . SER A 1 83 ? 15.375 20.822 12.787 1.00 9.95 90 SER A CA 1
ATOM 637 C C . SER A 1 83 ? 14.349 21.251 11.764 1.00 9.29 90 SER A C 1
ATOM 638 O O . SER A 1 83 ? 14.544 21.045 10.587 1.00 10.31 90 SER A O 1
ATOM 641 N N . SER A 1 84 ? 13.263 21.877 12.222 1.00 10.17 91 SER A N 1
ATOM 642 C CA . SER A 1 84 ? 12.228 22.336 11.296 1.00 12.17 91 SER A CA 1
ATOM 643 C C . SER A 1 84 ? 12.794 23.386 10.351 1.00 12.27 91 SER A C 1
ATOM 644 O O . SER A 1 84 ? 12.481 23.401 9.160 1.00 13.18 91 SER A O 1
ATOM 647 N N A ASP A 1 85 ? 13.637 24.265 10.878 0.50 11.95 92 ASP A N 1
ATOM 648 N N B ASP A 1 85 ? 13.654 24.244 10.890 0.50 12.86 92 ASP A N 1
ATOM 649 C CA A ASP A 1 85 ? 14.244 25.308 10.059 0.50 11.18 92 ASP A CA 1
ATOM 650 C CA B ASP A 1 85 ? 14.292 25.308 10.121 0.50 12.92 92 ASP A CA 1
ATOM 651 C C A ASP A 1 85 ? 15.084 24.691 8.941 0.50 11.31 92 ASP A C 1
ATOM 652 C C B ASP A 1 85 ? 15.124 24.728 8.979 0.50 12.41 92 ASP A C 1
ATOM 653 O O A ASP A 1 85 ? 15.052 25.150 7.797 0.50 11.11 92 ASP A O 1
ATOM 654 O O B ASP A 1 85 ? 15.118 25.242 7.859 0.50 12.16 92 ASP A O 1
ATOM 663 N N . SER A 1 86 ? 15.851 23.655 9.271 1.00 11.04 93 SER A N 1
ATOM 664 C CA . SER A 1 86 ? 16.691 23.013 8.258 1.00 10.77 93 SER A CA 1
ATOM 665 C C . SER A 1 86 ? 15.842 22.340 7.206 1.00 10.48 93 SER A C 1
ATOM 666 O O . SER A 1 86 ? 16.137 22.443 6.021 1.00 9.64 93 SER A O 1
ATOM 669 N N . LEU A 1 87 ? 14.782 21.662 7.647 1.00 9.37 94 LEU A N 1
ATOM 670 C CA . LEU A 1 87 ? 13.898 20.964 6.726 1.00 9.34 94 LEU A CA 1
ATOM 671 C C . LEU A 1 87 ? 13.297 21.930 5.706 1.00 10.71 94 LEU A C 1
ATOM 672 O O . LEU A 1 87 ? 13.070 21.560 4.559 1.00 10.66 94 LEU A O 1
ATOM 677 N N A ARG A 1 88 ? 13.035 23.164 6.119 0.75 10.45 95 ARG A N 1
ATOM 678 N N B ARG A 1 88 ? 13.095 23.173 6.152 0.25 10.73 95 ARG A N 1
ATOM 679 C CA A ARG A 1 88 ? 12.438 24.119 5.196 0.75 12.87 95 ARG A CA 1
ATOM 680 C CA B ARG A 1 88 ? 12.527 24.254 5.344 0.25 12.07 95 ARG A CA 1
ATOM 681 C C A ARG A 1 88 ? 13.377 24.477 4.052 0.75 13.62 95 ARG A C 1
ATOM 682 C C B ARG A 1 88 ? 13.449 24.695 4.211 0.25 12.76 95 ARG A C 1
ATOM 683 O O A ARG A 1 88 ? 12.933 25.007 3.041 0.75 14.59 95 ARG A O 1
ATOM 684 O O B ARG A 1 88 ? 13.075 25.523 3.383 0.25 13.19 95 ARG A O 1
ATOM 699 N N . ARG A 1 89 ? 14.662 24.158 4.190 1.00 12.70 96 ARG A N 1
ATOM 700 C CA . ARG A 1 89 ? 15.620 24.485 3.139 1.00 15.56 96 ARG A CA 1
ATOM 701 C C . ARG A 1 89 ? 15.594 23.490 1.987 1.00 14.96 96 ARG A C 1
ATOM 702 O O . ARG A 1 89 ? 16.385 23.607 1.047 1.00 16.79 96 ARG A O 1
ATOM 710 N N . SER A 1 90 ? 14.696 22.515 2.055 1.00 12.81 97 SER A N 1
ATOM 711 C CA . SER A 1 90 ? 14.587 21.517 0.994 1.00 15.29 97 SER A CA 1
ATOM 712 C C . SER A 1 90 ? 13.495 21.908 0.005 1.00 16.78 97 SER A C 1
ATOM 713 O O . SER A 1 90 ? 12.349 22.084 0.412 1.00 18.91 97 SER A O 1
ATOM 716 N N . ASP A 1 91 ? 13.815 22.000 -1.282 1.00 17.33 98 ASP A N 1
ATOM 717 C CA . ASP A 1 91 ? 12.762 22.372 -2.223 1.00 18.72 98 ASP A CA 1
ATOM 718 C C . ASP A 1 91 ? 12.126 21.218 -2.996 1.00 19.45 98 ASP A C 1
ATOM 719 O O . ASP A 1 91 ? 11.156 21.427 -3.752 1.00 20.41 98 ASP A O 1
ATOM 724 N N . SER A 1 92 ? 12.628 20.001 -2.798 1.00 18.70 99 SER A N 1
ATOM 725 C CA . SER A 1 92 ? 12.059 18.846 -3.485 1.00 18.61 99 SER A CA 1
ATOM 726 C C . SER A 1 92 ? 12.464 17.52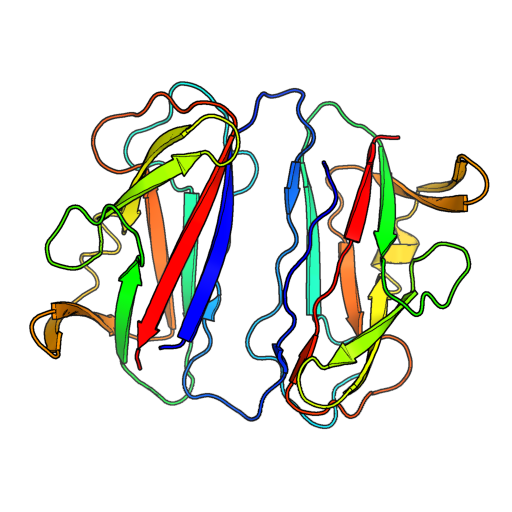9 -2.834 1.00 18.83 99 SER A C 1
ATOM 727 O O . SER A 1 92 ? 13.502 17.459 -2.176 1.00 15.68 99 SER A O 1
ATOM 730 N N . THR A 1 93 ? 11.616 16.509 -2.988 1.00 18.70 100 THR A N 1
ATOM 731 C CA . THR A 1 93 ? 11.888 15.160 -2.461 1.00 19.86 100 THR A CA 1
ATOM 732 C C . THR A 1 93 ? 11.917 14.214 -3.659 1.00 20.86 100 THR A C 1
ATOM 733 O O . THR A 1 93 ? 11.017 14.264 -4.518 1.00 23.04 100 THR A O 1
ATOM 737 N N . GLU A 1 94 ? 12.953 13.382 -3.735 1.00 19.76 101 GLU A N 1
ATOM 738 C CA . GLU A 1 94 ? 13.116 12.428 -4.821 1.00 20.62 101 GLU A CA 1
ATOM 739 C C . GLU A 1 94 ? 12.913 11.014 -4.299 1.00 19.37 101 GLU A C 1
ATOM 740 O O . GLU A 1 94 ? 13.319 10.710 -3.194 1.00 17.35 101 GLU A O 1
ATOM 746 N N . LYS A 1 95 ? 12.291 10.147 -5.090 1.00 17.72 102 LYS A N 1
ATOM 747 C CA . LYS A 1 95 ? 12.123 8.777 -4.646 1.00 18.09 102 LYS A CA 1
ATOM 748 C C . LYS A 1 95 ? 13.123 7.915 -5.401 1.00 17.52 102 LYS A C 1
ATOM 749 O O . LYS A 1 95 ? 13.193 7.957 -6.633 1.00 16.98 102 LYS A O 1
ATOM 755 N N . TRP A 1 96 ? 13.886 7.129 -4.649 1.00 17.34 103 TRP A N 1
ATOM 756 C CA . TRP A 1 96 ? 14.910 6.251 -5.216 1.00 17.77 103 TRP A CA 1
ATOM 757 C C . TRP A 1 96 ? 14.732 4.826 -4.677 1.00 17.81 103 TRP A C 1
ATOM 758 O O . TRP A 1 96 ? 14.908 4.554 -3.484 1.00 16.16 103 TRP A O 1
ATOM 769 N N . ASN A 1 97 ? 14.352 3.916 -5.575 1.00 15.85 104 ASN A N 1
ATOM 770 C CA . ASN A 1 97 ? 14.119 2.539 -5.215 1.00 15.30 104 ASN A CA 1
ATOM 771 C C . ASN A 1 97 ? 13.172 2.404 -4.045 1.00 15.72 104 ASN A C 1
ATOM 772 O O . ASN A 1 97 ? 13.401 1.639 -3.094 1.00 15.84 104 ASN A O 1
ATOM 777 N N . GLY A 1 98 ? 12.084 3.165 -4.154 1.00 16.23 105 GLY A N 1
ATOM 778 C CA . GLY A 1 98 ? 11.015 3.140 -3.172 1.00 16.16 105 GLY A CA 1
ATOM 779 C C . GLY A 1 98 ? 11.252 3.928 -1.903 1.00 15.93 105 GLY A C 1
ATOM 780 O O . GLY A 1 98 ? 10.430 3.889 -0.986 1.00 15.58 105 GLY A O 1
ATOM 781 N N . VAL A 1 99 ? 12.357 4.661 -1.860 1.00 15.11 106 VAL A N 1
ATOM 782 C CA . VAL A 1 99 ? 12.722 5.425 -0.672 1.00 14.12 106 VAL A CA 1
ATOM 783 C C . VAL A 1 99 ? 12.836 6.904 -0.979 1.00 12.67 106 VAL A C 1
ATOM 784 O O . VAL A 1 99 ? 13.480 7.297 -1.950 1.00 12.60 106 VAL A O 1
ATOM 788 N N . ASN A 1 100 ? 12.220 7.715 -0.126 1.00 12.69 107 ASN A N 1
ATOM 789 C CA . ASN A 1 100 ? 12.216 9.170 -0.265 1.00 10.13 107 ASN A CA 1
ATOM 790 C C . ASN A 1 100 ? 13.457 9.854 0.287 1.00 10.84 107 ASN A C 1
ATOM 791 O O . ASN A 1 100 ? 13.863 9.596 1.443 1.00 9.26 107 ASN A O 1
ATOM 796 N N . TRP A 1 101 ? 14.048 10.733 -0.542 1.00 9.15 108 TRP A N 1
ATOM 797 C CA . TRP A 1 101 ? 15.222 11.512 -0.160 1.00 10.04 108 TRP A CA 1
ATOM 798 C C . TRP A 1 101 ? 14.936 13.006 -0.372 1.00 10.36 108 TRP A C 1
ATOM 799 O O . TRP A 1 101 ? 14.634 13.436 -1.497 1.00 10.26 108 TRP A O 1
ATOM 810 N N . MET A 1 102 ? 15.021 13.803 0.691 1.00 9.72 109 MET A N 1
ATOM 811 C CA . MET A 1 102 ? 14.818 15.252 0.539 1.00 9.10 109 MET A CA 1
ATOM 812 C C . MET A 1 102 ? 16.106 15.862 -0.025 1.00 11.07 109 MET A C 1
ATOM 813 O O . MET A 1 102 ? 17.210 15.484 0.386 1.00 9.28 109 MET A O 1
ATOM 818 N N . THR A 1 103 ? 15.947 16.789 -0.966 1.00 10.11 110 THR A N 1
ATOM 819 C CA . THR A 1 103 ? 17.071 17.463 -1.643 1.00 11.22 110 THR A CA 1
ATOM 820 C C . THR A 1 103 ? 17.390 18.814 -1.004 1.00 10.22 110 THR A C 1
ATOM 821 O O . THR A 1 103 ? 16.482 19.572 -0.633 1.00 10.46 110 THR A O 1
ATOM 825 N N . PHE A 1 104 ? 18.680 19.125 -0.912 1.00 9.35 111 PHE A N 1
ATOM 826 C CA . PHE A 1 104 ? 19.139 20.390 -0.342 1.00 9.17 111 PHE A CA 1
ATOM 827 C C . PHE A 1 104 ? 20.250 20.935 -1.213 1.00 10.78 111 PHE A C 1
ATOM 828 O O . PHE A 1 104 ? 20.848 20.195 -1.992 1.00 10.75 111 PHE A O 1
ATOM 836 N N . ASN A 1 105 ? 20.512 22.235 -1.093 1.00 11.81 112 ASN A N 1
ATOM 837 C CA . ASN A 1 105 ? 21.617 22.858 -1.831 1.00 12.83 112 ASN A CA 1
ATOM 838 C C . ASN A 1 105 ? 22.923 22.593 -1.076 1.00 12.11 112 ASN A C 1
ATOM 839 O O . ASN A 1 105 ? 22.950 22.586 0.165 1.00 12.94 112 ASN A O 1
ATOM 844 N N . SER A 1 106 ? 24.007 22.385 -1.818 1.00 11.34 113 SER A N 1
ATOM 845 C CA . SER A 1 106 ? 25.316 22.185 -1.205 1.00 9.87 113 SER A CA 1
ATOM 846 C C . SER A 1 106 ? 25.736 23.519 -0.552 1.00 10.54 113 SER A C 1
ATOM 847 O O . SER A 1 106 ? 25.135 24.574 -0.822 1.00 9.64 113 SER A O 1
ATOM 850 N N . ASN A 1 107 ? 26.753 23.433 0.301 1.00 9.43 114 ASN A N 1
ATOM 851 C CA . ASN A 1 107 ? 27.336 24.542 1.052 1.00 9.58 114 ASN A CA 1
ATOM 852 C C . ASN A 1 107 ? 26.330 25.117 2.026 1.00 10.85 114 ASN A C 1
ATOM 853 O O . ASN A 1 107 ? 26.007 26.305 2.024 1.00 12.24 114 ASN A O 1
ATOM 858 N N . ASP A 1 108 ? 25.821 24.243 2.874 1.00 12.31 115 ASP A N 1
ATOM 859 C CA . ASP A 1 108 ? 24.847 24.675 3.844 1.00 13.49 115 ASP A CA 1
ATOM 860 C C . ASP A 1 108 ? 25.069 23.847 5.090 1.00 15.20 115 ASP A C 1
ATOM 861 O O . ASP A 1 108 ? 25.745 22.812 5.044 1.00 12.69 115 ASP A O 1
ATOM 866 N N . THR A 1 109 ? 24.532 24.334 6.205 1.00 14.61 116 THR A N 1
ATOM 867 C CA . THR A 1 109 ? 24.652 23.643 7.481 1.00 16.77 116 THR A CA 1
ATOM 868 C C . THR A 1 109 ? 23.238 23.227 7.863 1.00 15.53 116 THR A C 1
ATOM 869 O O . THR A 1 109 ? 22.335 24.061 7.854 1.00 19.46 116 THR A O 1
ATOM 873 N N . LEU A 1 110 ? 23.033 21.943 8.134 1.00 14.07 117 LEU A N 1
ATOM 874 C CA . LEU A 1 110 ? 21.718 21.455 8.550 1.00 12.47 117 LEU A CA 1
ATOM 875 C C . LEU A 1 110 ? 21.886 21.053 10.012 1.00 11.18 117 LEU A C 1
ATOM 876 O O . LEU A 1 110 ? 22.861 20.381 10.388 1.00 12.24 117 LEU A O 1
ATOM 881 N N . ASP A 1 111 ? 20.938 21.464 10.843 1.00 9.55 118 ASP A N 1
ATOM 882 C CA . ASP A 1 111 ? 21.056 21.169 12.261 1.00 8.97 118 ASP A CA 1
ATOM 883 C C . ASP A 1 111 ? 20.330 19.884 12.626 1.00 9.47 118 ASP A C 1
ATOM 884 O O . ASP A 1 111 ? 19.185 19.652 12.193 1.00 10.03 118 ASP A O 1
ATOM 889 N N . ILE A 1 112 ? 21.003 19.046 13.413 1.00 9.77 119 ILE A N 1
ATOM 890 C CA . ILE A 1 112 ? 20.389 17.809 13.902 1.00 9.84 119 ILE A CA 1
ATOM 891 C C . ILE A 1 112 ? 20.042 18.188 15.342 1.00 8.55 119 ILE A C 1
ATOM 892 O O . ILE A 1 112 ? 20.882 18.713 16.068 1.00 9.99 119 ILE A O 1
ATOM 897 N N . VAL A 1 113 ? 18.825 17.878 15.751 1.00 7.83 120 VAL A N 1
ATOM 898 C CA . VAL A 1 113 ? 18.331 18.238 17.065 1.00 8.09 120 VAL A CA 1
ATOM 899 C C . VAL A 1 113 ? 17.567 17.112 17.746 1.00 9.90 120 VAL A C 1
ATOM 900 O O . VAL A 1 113 ? 17.292 16.064 17.127 1.00 7.69 120 VAL A O 1
ATOM 904 N N . LEU A 1 114 ? 17.239 17.335 19.023 1.00 7.08 121 LEU A N 1
ATOM 905 C CA . LEU A 1 114 ? 16.405 16.397 19.771 1.00 8.04 121 LEU A CA 1
ATOM 906 C C . LEU A 1 114 ? 14.993 16.782 19.301 1.00 7.36 121 LEU A C 1
ATOM 907 O O . LEU A 1 114 ? 14.495 17.869 19.609 1.00 7.89 121 LEU A O 1
ATOM 912 N N . THR A 1 115 ? 14.335 15.879 18.582 1.00 6.91 122 THR A N 1
ATOM 913 C CA . THR A 1 115 ? 13.013 16.172 18.056 1.00 8.07 122 THR A CA 1
ATOM 914 C C . THR A 1 115 ? 11.852 16.252 19.057 1.00 8.11 122 THR A C 1
ATOM 915 O O . THR A 1 115 ? 11.950 15.799 20.200 1.00 8.13 122 THR A O 1
ATOM 919 N N . GLY A 1 116 ? 10.755 16.838 18.576 1.00 10.25 123 GLY A N 1
ATOM 920 C CA . GLY A 1 116 ? 9.509 16.938 19.325 1.00 10.58 123 GLY A CA 1
ATOM 921 C C . GLY A 1 116 ? 9.571 17.535 20.706 1.00 10.68 123 GLY A C 1
ATOM 922 O O . GLY A 1 116 ? 10.366 18.439 20.973 1.00 10.52 123 GLY A O 1
ATOM 923 N N . PRO A 1 117 ? 8.716 17.054 21.605 1.00 10.67 124 PRO A N 1
ATOM 924 C CA . PRO A 1 117 ? 8.653 17.521 22.991 1.00 10.93 124 PRO A CA 1
ATOM 925 C C . PRO A 1 117 ? 9.993 17.376 23.695 1.00 10.01 124 PRO A C 1
ATOM 926 O O . PRO A 1 117 ? 10.823 16.530 23.336 1.00 10.10 124 PRO A O 1
ATOM 930 N N . ALA A 1 118 ? 10.170 18.196 24.724 1.00 10.20 125 ALA A N 1
ATOM 931 C CA . ALA A 1 118 ? 11.388 18.177 25.525 1.00 8.53 125 ALA A CA 1
ATOM 932 C C . ALA A 1 118 ? 11.629 16.736 25.976 1.00 8.27 125 ALA A C 1
ATOM 933 O O . ALA A 1 118 ? 10.695 16.041 26.409 1.00 9.36 125 ALA A O 1
ATOM 935 N N . GLN A 1 119 ? 12.875 16.285 25.873 1.00 7.54 126 GLN A N 1
ATOM 936 C CA . GLN A 1 119 ? 13.239 14.922 26.255 1.00 7.72 126 GLN A CA 1
ATOM 937 C C . GLN A 1 119 ? 14.095 14.874 27.507 1.00 8.79 126 GLN A C 1
ATOM 938 O O . GLN A 1 119 ? 14.895 15.771 27.736 1.00 9.04 126 GLN A O 1
ATOM 944 N N . ASN A 1 120 ? 13.912 13.831 28.310 1.00 9.64 127 ASN A N 1
ATOM 945 C CA . ASN A 1 120 ? 14.714 13.652 29.515 1.00 11.49 127 ASN A CA 1
ATOM 946 C C . ASN A 1 120 ? 15.752 12.637 29.063 1.00 10.54 127 ASN A C 1
ATOM 947 O O . ASN A 1 120 ? 15.441 11.476 28.892 1.00 12.91 127 ASN A O 1
ATOM 952 N N . VAL A 1 121 ? 16.979 13.096 28.857 1.00 10.69 128 VAL A N 1
ATOM 953 C CA . VAL A 1 121 ? 18.035 12.260 28.296 1.00 9.32 128 VAL A CA 1
ATOM 954 C C . VAL A 1 121 ? 18.952 11.596 29.311 1.00 10.51 128 VAL A C 1
ATOM 955 O O . VAL A 1 121 ? 19.519 12.248 30.179 1.00 9.12 128 VAL A O 1
ATOM 959 N N . THR A 1 122 ? 19.085 10.282 29.192 1.00 10.94 129 THR A N 1
ATOM 960 C CA . THR A 1 122 ? 19.952 9.533 30.086 1.00 11.61 129 THR A CA 1
ATOM 961 C C . THR A 1 122 ? 21.395 9.751 29.659 1.00 11.29 129 THR A C 1
ATOM 962 O O . THR A 1 122 ? 21.711 9.750 28.462 1.00 10.08 129 THR A O 1
ATOM 966 N N . ALA A 1 123 ? 22.279 9.960 30.632 1.00 11.23 130 ALA A N 1
ATOM 967 C CA . ALA A 1 123 ? 23.685 10.143 30.285 1.00 11.96 130 ALA A CA 1
ATOM 968 C C . ALA A 1 123 ? 24.164 8.902 29.529 1.00 10.64 130 ALA A C 1
ATOM 969 O O . ALA A 1 123 ? 24.084 7.779 30.023 1.00 12.78 130 ALA A O 1
ATOM 971 N N . ASP A 1 124 ? 24.681 9.107 28.320 1.00 10.72 131 ASP A N 1
ATOM 972 C CA . ASP A 1 124 ? 25.118 7.980 27.510 1.00 11.12 131 ASP A CA 1
ATOM 973 C C . ASP A 1 124 ? 25.686 8.518 26.202 1.00 11.87 131 ASP A C 1
ATOM 974 O O . ASP A 1 124 ? 25.716 9.729 25.994 1.00 10.80 131 ASP A O 1
ATOM 979 N N . THR A 1 125 ? 26.120 7.605 25.339 1.00 12.63 132 THR A N 1
ATOM 980 C CA . THR A 1 125 ? 26.680 7.930 24.033 1.00 12.27 132 THR A CA 1
ATOM 981 C C . THR A 1 125 ? 25.685 7.442 22.988 1.00 11.91 132 THR A C 1
ATOM 982 O O . THR A 1 125 ? 25.276 6.288 23.002 1.00 11.12 132 THR A O 1
ATOM 986 N N . TYR A 1 126 ? 25.300 8.336 22.085 1.00 11.75 133 TYR A N 1
ATOM 987 C CA . TYR A 1 126 ? 24.308 8.010 21.065 1.00 11.77 133 TYR A CA 1
ATOM 988 C C . TYR A 1 126 ? 24.878 8.236 19.686 1.00 11.73 133 TYR A C 1
ATOM 989 O O . TYR A 1 126 ? 24.963 9.363 19.225 1.00 12.37 133 TYR A O 1
ATOM 998 N N . PRO A 1 127 ? 25.280 7.155 19.006 1.00 12.04 134 PRO A N 1
ATOM 999 C CA . PRO A 1 127 ? 25.845 7.253 17.656 1.00 12.47 134 PRO A CA 1
ATOM 1000 C C . PRO A 1 127 ? 24.785 7.587 16.610 1.00 13.02 134 PRO A C 1
ATOM 1001 O O . PRO A 1 127 ? 23.655 7.081 16.664 1.00 12.53 134 PRO A O 1
ATOM 1005 N N . ILE A 1 128 ? 25.154 8.440 15.668 1.00 11.48 135 ILE A N 1
ATOM 1006 C CA . ILE A 1 128 ? 24.251 8.778 14.578 1.00 12.47 135 ILE A CA 1
ATOM 1007 C C . ILE A 1 128 ? 25.045 8.720 13.285 1.00 11.49 135 ILE A C 1
ATOM 1008 O O . ILE A 1 128 ? 26.236 9.005 13.249 1.00 11.36 135 ILE A O 1
ATOM 1013 N N . THR A 1 129 ? 24.373 8.332 12.215 1.00 9.84 136 THR A N 1
ATOM 1014 C CA . THR A 1 129 ? 25.015 8.251 10.924 1.00 9.22 136 THR A CA 1
ATOM 1015 C C . THR A 1 129 ? 24.127 8.985 9.913 1.00 8.54 136 THR A C 1
ATOM 1016 O O . THR A 1 129 ? 22.920 8.767 9.864 1.00 10.16 136 THR A O 1
ATOM 1020 N N . LEU A 1 130 ? 24.729 9.847 9.119 1.00 8.12 137 LEU A N 1
ATOM 1021 C CA . LEU A 1 130 ? 24.005 10.596 8.088 1.00 8.59 137 LEU A CA 1
ATOM 1022 C C . LEU A 1 130 ? 24.639 10.151 6.782 1.00 7.92 137 LEU A C 1
ATOM 1023 O O . LEU A 1 130 ? 25.864 10.061 6.690 1.00 8.58 137 LEU A O 1
ATOM 1028 N N . ASP A 1 131 ? 23.793 9.900 5.793 1.00 9.41 138 ASP A N 1
ATOM 1029 C CA . ASP A 1 131 ? 24.208 9.440 4.470 1.00 8.26 138 ASP A CA 1
ATOM 1030 C C . ASP A 1 131 ? 23.815 10.519 3.472 1.00 9.55 138 ASP A C 1
ATOM 1031 O O . ASP A 1 131 ? 22.631 10.846 3.350 1.00 7.77 138 ASP A O 1
ATOM 1036 N N . VAL A 1 132 ? 24.819 11.051 2.773 1.00 8.28 139 VAL A N 1
ATOM 1037 C CA . VAL A 1 132 ? 24.646 12.129 1.800 1.00 8.50 139 VAL A CA 1
ATOM 1038 C C . VAL A 1 132 ? 24.901 11.620 0.385 1.00 10.17 139 VAL A C 1
ATOM 1039 O O . VAL A 1 132 ? 25.921 10.985 0.120 1.00 11.45 139 VAL A O 1
ATOM 1043 N N . VAL A 1 133 ? 23.981 11.918 -0.533 1.00 9.53 140 VAL A N 1
ATOM 1044 C CA . VAL A 1 133 ? 24.110 11.428 -1.900 1.00 11.63 140 VAL A CA 1
ATOM 1045 C C . VAL A 1 133 ? 24.109 12.644 -2.816 1.00 13.06 140 VAL A C 1
ATOM 1046 O O . VAL A 1 133 ? 23.166 13.408 -2.803 1.00 10.53 140 VAL A O 1
ATOM 1050 N N . GLY A 1 134 ? 25.172 12.820 -3.597 1.00 15.06 141 GLY A N 1
ATOM 1051 C CA . GLY A 1 134 ? 25.239 13.987 -4.464 1.00 17.34 141 GLY A CA 1
ATOM 1052 C C . GLY A 1 134 ? 24.458 13.803 -5.746 1.00 20.10 141 GLY A C 1
ATOM 1053 O O . GLY A 1 134 ? 24.402 12.653 -6.247 1.00 19.36 141 GLY A O 1
ATOM 1054 N N . TYR A 1 135 ? 23.919 14.814 -6.264 1.00 21.69 142 TYR A N 1
ATOM 1055 N N . GLY B 1 1 ? 25.780 6.634 0.291 1.00 15.28 1 GLY B N 1
ATOM 1056 C CA . GLY B 1 1 ? 26.543 7.733 -0.354 1.00 16.76 1 GLY B CA 1
ATOM 1057 C C . GLY B 1 1 ? 27.734 8.056 0.517 1.00 16.30 1 GLY B C 1
ATOM 1058 O O . GLY B 1 1 ? 28.429 7.148 0.995 1.00 14.85 1 GLY B O 1
ATOM 1059 N N . SER B 1 2 ? 27.978 9.347 0.705 1.00 15.81 2 SER B N 1
ATOM 1060 C CA . SER B 1 2 ? 29.061 9.781 1.555 1.00 14.23 2 SER B CA 1
ATOM 1061 C C . SER B 1 2 ? 28.452 9.762 2.939 1.00 13.73 2 SER B C 1
ATOM 1062 O O . SER B 1 2 ? 27.590 10.579 3.245 1.00 13.82 2 SER B O 1
ATOM 1065 N N . GLN B 1 3 ? 28.901 8.826 3.769 1.00 12.67 10 GLN B N 1
ATOM 1066 C CA . GLN B 1 3 ? 28.378 8.703 5.115 1.00 12.22 10 GLN B CA 1
ATOM 1067 C C . GLN B 1 3 ? 29.340 9.223 6.158 1.00 14.33 10 GLN B C 1
ATOM 1068 O O . GLN B 1 3 ? 30.568 9.109 6.008 1.00 12.97 10 GLN B O 1
ATOM 1074 N N . LYS B 1 4 ? 28.776 9.796 7.218 1.00 11.64 11 LYS B N 1
ATOM 1075 C CA . LYS B 1 4 ? 29.568 10.263 8.339 1.00 11.68 11 LYS B CA 1
ATOM 1076 C C . LYS B 1 4 ? 28.830 9.846 9.613 1.00 12.51 11 LYS B C 1
ATOM 1077 O O . LYS B 1 4 ? 27.608 9.952 9.688 1.00 10.27 11 LYS B O 1
ATOM 1083 N N . SER B 1 5 ? 29.576 9.341 10.594 1.00 12.33 12 SER B N 1
ATOM 1084 C CA . SER B 1 5 ? 28.993 8.932 11.874 1.00 11.94 12 SER B CA 1
ATOM 1085 C C . SER B 1 5 ? 29.731 9.683 12.993 1.00 12.45 12 SER B C 1
ATOM 1086 O O . SER B 1 5 ? 30.932 9.922 12.891 1.00 14.24 12 SER B O 1
ATOM 1089 N N . VAL B 1 6 ? 29.005 10.072 14.032 1.00 10.57 13 VAL B N 1
ATOM 1090 C CA . VAL B 1 6 ? 29.609 10.745 15.190 1.00 13.85 13 VAL B CA 1
ATOM 1091 C C . VAL B 1 6 ? 28.856 10.314 16.417 1.00 12.45 13 VAL B C 1
ATOM 1092 O O . VAL B 1 6 ? 27.683 9.940 16.336 1.00 13.54 13 VAL B O 1
ATOM 1096 N N . ASP B 1 7 ? 29.530 10.388 17.560 1.00 12.87 14 ASP B N 1
ATOM 1097 C CA . ASP B 1 7 ? 28.924 10.030 18.836 1.00 12.90 14 ASP B CA 1
ATOM 1098 C C . ASP B 1 7 ? 28.319 11.284 19.463 1.00 13.44 14 ASP B C 1
ATOM 1099 O O . ASP B 1 7 ? 29.013 12.285 19.606 1.00 13.67 14 ASP B O 1
ATOM 1104 N N . ILE B 1 8 ? 27.041 11.245 19.837 1.00 11.84 15 ILE B N 1
ATOM 1105 C CA . ILE B 1 8 ? 26.431 12.399 20.498 1.00 11.38 15 ILE B CA 1
ATOM 1106 C C . ILE B 1 8 ? 26.535 11.989 21.959 1.00 11.45 15 ILE B C 1
ATOM 1107 O O . ILE B 1 8 ? 26.040 10.923 22.341 1.00 11.80 15 ILE B O 1
ATOM 1112 N N . VAL B 1 9 ? 27.185 12.815 22.765 1.00 11.99 16 VAL B N 1
ATOM 1113 C CA . VAL B 1 9 ? 27.368 12.464 24.174 1.00 11.71 16 VAL B CA 1
ATOM 1114 C C . VAL B 1 9 ? 26.672 13.396 25.137 1.00 11.12 16 VAL B C 1
ATOM 1115 O O . VAL B 1 9 ? 26.863 14.601 25.095 1.00 12.09 16 VAL B O 1
ATOM 1119 N N . PHE B 1 10 ? 25.833 12.830 25.998 1.00 10.90 17 PHE B N 1
ATOM 1120 C CA . PHE B 1 10 ? 25.138 13.602 27.026 1.00 11.74 17 PHE B CA 1
ATOM 1121 C C . PHE B 1 10 ? 25.792 13.147 28.327 1.00 13.86 17 PHE B C 1
ATOM 1122 O O . PHE B 1 10 ? 25.936 11.953 28.568 1.00 13.72 17 PHE B O 1
ATOM 1130 N N . SER B 1 11 ? 26.221 14.074 29.160 1.00 14.30 18 SER B N 1
ATOM 1131 C CA . SER B 1 11 ? 26.871 13.616 30.376 1.00 17.22 18 SER B CA 1
ATOM 1132 C C . SER B 1 11 ? 26.502 14.428 31.586 1.00 18.69 18 SER B C 1
ATOM 1133 O O . SER B 1 11 ? 25.822 15.457 31.474 1.00 17.93 18 SER B O 1
ATOM 1136 N N . SER B 1 12 ? 26.929 13.932 32.746 1.00 21.95 19 SER B N 1
ATOM 1137 C CA . SER B 1 12 ? 26.700 14.612 34.025 1.00 26.13 19 SER B CA 1
ATOM 1138 C C . SER B 1 12 ? 27.806 15.667 34.144 1.00 28.84 19 SER B C 1
ATOM 1139 O O . SER B 1 12 ? 28.927 15.446 33.685 1.00 28.03 19 SER B O 1
ATOM 1142 N N . PRO B 1 13 ? 27.507 16.816 34.781 1.00 30.05 20 PRO B N 1
ATOM 1143 C CA . PRO B 1 13 ? 28.441 17.935 34.970 1.00 31.79 20 PRO B CA 1
ATOM 1144 C C . PRO B 1 13 ? 29.883 17.646 35.426 1.00 31.96 20 PRO B C 1
ATOM 1145 O O . PRO B 1 13 ? 30.802 18.383 35.071 1.00 34.60 20 PRO B O 1
ATOM 1149 N N . GLN B 1 14 ? 30.093 16.592 36.205 1.00 31.46 21 GLN B N 1
ATOM 1150 C CA . GLN B 1 14 ? 31.440 16.279 36.675 1.00 29.02 21 GLN B CA 1
ATOM 1151 C C . GLN B 1 14 ? 32.193 15.364 35.697 1.00 28.76 21 GLN B C 1
ATOM 1152 O O . GLN B 1 14 ? 33.417 15.247 35.779 1.00 28.13 21 GLN B O 1
ATOM 1158 N N . ASP B 1 15 ? 31.469 14.757 34.754 1.00 25.83 22 ASP B N 1
ATOM 1159 C CA . ASP B 1 15 ? 32.051 13.812 33.793 1.00 25.78 22 ASP B CA 1
ATOM 1160 C C . ASP B 1 15 ? 33.125 14.327 32.854 1.00 24.70 22 ASP B C 1
ATOM 1161 O O . ASP B 1 15 ? 33.146 15.497 32.482 1.00 25.34 22 ASP B O 1
ATOM 1166 N N . LEU B 1 16 ? 34.014 13.421 32.463 1.00 24.43 23 LEU B N 1
ATOM 1167 C CA . LEU B 1 16 ? 35.073 13.751 31.519 1.00 24.42 23 LEU B CA 1
ATOM 1168 C C . LEU B 1 16 ? 34.623 13.207 30.167 1.00 21.96 23 LEU B C 1
ATOM 1169 O O . LEU B 1 16 ? 34.376 12.009 30.034 1.00 22.27 23 LEU B O 1
ATOM 1174 N N . THR B 1 17 ? 34.498 14.088 29.179 1.00 22.71 24 THR B N 1
ATOM 1175 C CA . THR B 1 17 ? 34.107 13.661 27.834 1.00 22.59 24 THR B CA 1
ATOM 1176 C C . THR B 1 17 ? 35.115 14.125 26.783 1.00 20.38 24 THR B C 1
ATOM 1177 O O . THR B 1 17 ? 35.572 15.276 26.757 1.00 21.85 24 THR B O 1
ATOM 1181 N N . VAL B 1 18 ? 35.452 13.209 25.899 1.00 17.98 25 VAL B N 1
ATOM 1182 C CA . VAL B 1 18 ? 36.438 13.503 24.865 1.00 16.33 25 VAL B CA 1
ATOM 1183 C C . VAL B 1 18 ? 35.783 13.416 23.498 1.00 15.67 25 VAL B C 1
ATOM 1184 O O . VAL B 1 18 ? 34.911 12.589 23.280 1.00 16.24 25 VAL B O 1
ATOM 1188 N N . SER B 1 19 ? 36.191 14.310 22.608 1.00 14.00 26 SER B N 1
ATOM 1189 C CA . SER B 1 19 ? 35.690 14.355 21.241 1.00 15.12 26 SER B CA 1
ATOM 1190 C C . SER B 1 19 ? 36.866 14.491 20.269 1.00 14.90 26 SER B C 1
ATOM 1191 O O . SER B 1 19 ? 37.733 15.343 20.448 1.00 14.94 26 SER B O 1
ATOM 1194 N N . LEU B 1 20 ? 36.891 13.658 19.236 1.00 14.50 27 LEU B N 1
ATOM 1195 C CA . LEU B 1 20 ? 37.962 13.712 18.245 1.00 13.24 27 LEU B CA 1
ATOM 1196 C C . LEU B 1 20 ? 37.252 13.958 16.912 1.00 13.25 27 LEU B C 1
ATOM 1197 O O . LEU B 1 20 ? 36.513 13.103 16.419 1.00 12.36 27 LEU B O 1
ATOM 1202 N N A ILE B 1 21 ? 37.490 15.136 16.345 0.50 12.13 28 ILE B N 1
ATOM 1203 N N B ILE B 1 21 ? 37.468 15.136 16.340 0.50 12.72 28 ILE B N 1
ATOM 1204 C CA A ILE B 1 21 ? 36.847 15.546 15.104 0.50 13.12 28 ILE B CA 1
ATOM 1205 C CA B ILE B 1 21 ? 36.806 15.505 15.097 0.50 14.07 28 ILE B CA 1
ATOM 1206 C C A ILE B 1 21 ? 37.802 15.521 13.912 0.50 12.53 28 ILE B C 1
ATOM 1207 C C B ILE B 1 21 ? 37.778 15.514 13.921 0.50 13.11 28 ILE B C 1
ATOM 1208 O O A ILE B 1 21 ? 38.759 16.295 13.866 0.50 12.77 28 ILE B O 1
ATOM 1209 O O B ILE B 1 21 ? 38.724 16.302 13.896 0.50 13.23 28 ILE B O 1
ATOM 1218 N N . PRO B 1 22 ? 37.540 14.649 12.925 1.00 13.41 29 PRO B N 1
ATOM 1219 C CA . PRO B 1 22 ? 38.411 14.573 11.759 1.00 13.03 29 PRO B CA 1
ATOM 1220 C C . PRO B 1 22 ? 38.170 15.716 10.782 1.00 12.66 29 PRO B C 1
ATOM 1221 O O . PRO B 1 22 ? 37.080 16.305 10.751 1.00 13.43 29 PRO B O 1
ATOM 1225 N N . VAL B 1 23 ? 39.195 16.020 9.996 1.00 12.71 30 VAL B N 1
ATOM 1226 C CA . VAL B 1 23 ? 39.128 17.068 8.976 1.00 13.20 30 VAL B CA 1
ATOM 1227 C C . VAL B 1 23 ? 38.618 16.404 7.711 1.00 13.50 30 VAL B C 1
ATOM 1228 O O . VAL B 1 23 ? 39.127 15.353 7.307 1.00 13.05 30 VAL B O 1
ATOM 1232 N N . SER B 1 24 ? 37.602 17.001 7.095 1.00 12.49 31 SER B N 1
ATOM 1233 C CA . SER B 1 24 ? 37.044 16.431 5.874 1.00 14.83 31 SER B CA 1
ATOM 1234 C C . SER B 1 24 ? 37.713 17.067 4.659 1.00 14.35 31 SER B C 1
ATOM 1235 O O . SER B 1 24 ? 38.300 18.142 4.755 1.00 14.51 31 SER B O 1
ATOM 1238 N N . GLY B 1 25 ? 37.629 16.387 3.524 1.00 14.27 32 GLY B N 1
ATOM 1239 C CA . GLY B 1 25 ? 38.209 16.927 2.309 1.00 13.94 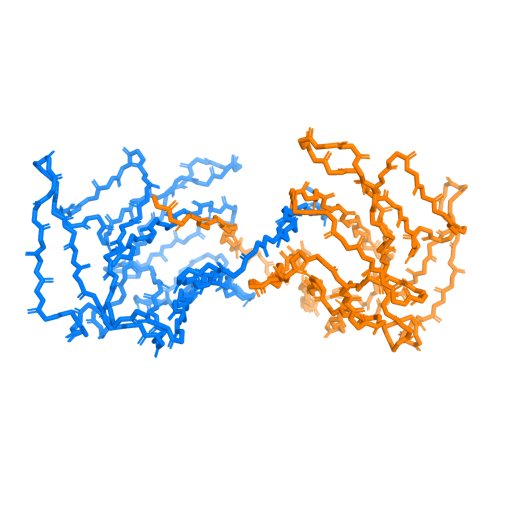32 GLY B CA 1
ATOM 1240 C C . GLY B 1 25 ? 39.713 16.808 2.128 1.00 14.16 32 GLY B C 1
ATOM 1241 O O . GLY B 1 25 ? 40.276 17.455 1.224 1.00 12.21 32 GLY B O 1
ATOM 1242 N N . LEU B 1 26 ? 40.367 15.997 2.963 1.00 11.99 33 LEU B N 1
ATOM 1243 C CA . LEU B 1 26 ? 41.816 15.804 2.861 1.00 11.24 33 LEU B CA 1
ATOM 1244 C C . LEU B 1 26 ? 42.183 15.231 1.509 1.00 11.77 33 LEU B C 1
ATOM 1245 O O . LEU B 1 26 ? 41.564 14.281 1.035 1.00 12.62 33 LEU B O 1
ATOM 1250 N N . LYS B 1 27 ? 43.234 15.770 0.918 1.00 12.14 34 LYS B N 1
ATOM 1251 C CA . LYS B 1 27 ? 43.635 15.331 -0.417 1.00 14.07 34 LYS B CA 1
ATOM 1252 C C . LYS B 1 27 ? 44.818 14.388 -0.522 1.00 12.82 34 LYS B C 1
ATOM 1253 O O . LYS B 1 27 ? 45.889 14.657 0.030 1.00 13.14 34 LYS B O 1
ATOM 1259 N N . ALA B 1 28 ? 44.630 13.281 -1.244 1.00 11.01 35 ALA B N 1
ATOM 1260 C CA . ALA B 1 28 ? 45.724 12.338 -1.438 1.00 10.25 35 ALA B CA 1
ATOM 1261 C C . ALA B 1 28 ? 46.804 13.074 -2.243 1.00 11.57 35 ALA B C 1
ATOM 1262 O O . ALA B 1 28 ? 46.520 14.061 -2.921 1.00 11.63 35 ALA B O 1
ATOM 1264 N N . GLY B 1 29 ? 48.039 12.602 -2.150 1.00 10.73 36 GLY B N 1
ATOM 1265 C CA . GLY B 1 29 ? 49.124 13.243 -2.869 1.00 9.97 36 GLY B CA 1
ATOM 1266 C C . GLY B 1 29 ? 49.929 14.095 -1.920 1.00 10.05 36 GLY B C 1
ATOM 1267 O O . GLY B 1 29 ? 49.848 13.918 -0.702 1.00 8.15 36 GLY B O 1
ATOM 1268 N N . LYS B 1 30 ? 50.715 15.028 -2.467 1.00 9.36 37 LYS B N 1
ATOM 1269 C CA . LYS B 1 30 ? 51.539 15.877 -1.628 1.00 9.20 37 LYS B CA 1
ATOM 1270 C C . LYS B 1 30 ? 50.667 16.772 -0.787 1.00 8.08 37 LYS B C 1
ATOM 1271 O O . LYS B 1 30 ? 49.606 17.216 -1.235 1.00 9.72 37 LYS B O 1
ATOM 1277 N N . ASN B 1 31 ? 51.119 17.018 0.431 1.00 8.95 38 ASN B N 1
ATOM 1278 C CA . ASN B 1 31 ? 50.404 17.864 1.383 1.00 8.45 38 ASN B CA 1
ATOM 1279 C C . ASN B 1 31 ? 51.394 18.845 1.978 1.00 8.44 38 ASN B C 1
ATOM 1280 O O . ASN B 1 31 ? 52.607 18.657 1.892 1.00 10.85 38 ASN B O 1
ATOM 1285 N N . ALA B 1 32 ? 50.867 19.912 2.560 1.00 9.50 39 ALA B N 1
ATOM 1286 C CA . ALA B 1 32 ? 51.691 20.929 3.197 1.00 9.96 39 ALA B CA 1
ATOM 1287 C C . ALA B 1 32 ? 52.150 20.385 4.552 1.00 10.38 39 ALA B C 1
ATOM 1288 O O . ALA B 1 32 ? 51.457 19.572 5.178 1.00 9.93 39 ALA B O 1
ATOM 1290 N N . PRO B 1 33 ? 53.345 20.805 5.011 1.00 10.29 40 PRO B N 1
ATOM 1291 C CA . PRO B 1 33 ? 53.829 20.330 6.312 1.00 9.84 40 PRO B CA 1
ATOM 1292 C C . PRO B 1 33 ? 52.856 20.767 7.409 1.00 9.13 40 PRO B C 1
ATOM 1293 O O . PRO B 1 33 ? 52.322 21.893 7.370 1.00 8.34 40 PRO B O 1
ATOM 1297 N N A SER B 1 34 ? 52.626 19.872 8.367 0.50 6.70 41 SER B N 1
ATOM 1298 N N B SER B 1 34 ? 52.626 19.876 8.369 0.25 6.87 41 SER B N 1
ATOM 1299 C CA A SER B 1 34 ? 51.732 20.114 9.488 0.50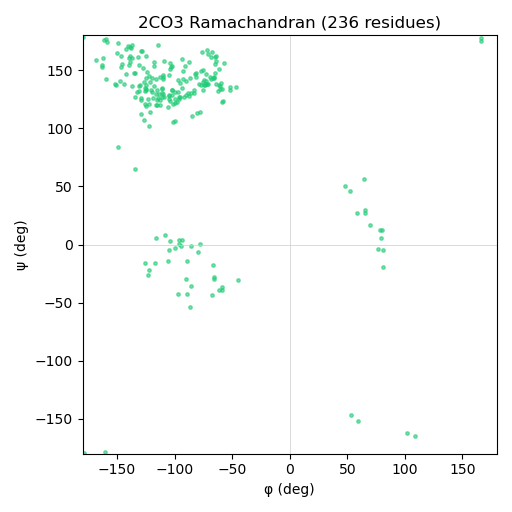 7.22 41 SER B CA 1
ATOM 1300 C CA B SER B 1 34 ? 51.745 20.132 9.501 0.25 6.40 41 SER B CA 1
ATOM 1301 C C A SER B 1 34 ? 50.262 20.354 9.163 0.50 6.66 41 SER B C 1
ATOM 1302 C C B SER B 1 34 ? 50.266 20.356 9.163 0.25 6.54 41 SER B C 1
ATOM 1303 O O A SER B 1 34 ? 49.539 20.984 9.937 0.50 5.05 41 SER B O 1
ATOM 1304 O O B SER B 1 34 ? 49.543 20.992 9.930 0.25 5.56 41 SER B O 1
ATOM 1309 N N . ALA B 1 35 ? 49.815 19.823 8.027 1.00 8.18 42 ALA B N 1
ATOM 1310 C CA . ALA B 1 35 ? 48.412 19.961 7.614 1.00 9.08 42 ALA B CA 1
ATOM 1311 C C . ALA B 1 35 ? 47.561 19.316 8.712 1.00 9.75 42 ALA B C 1
ATOM 1312 O O . ALA B 1 35 ? 47.862 18.204 9.159 1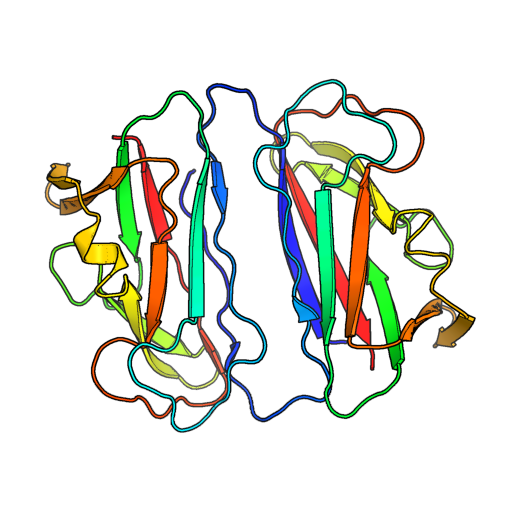.00 9.21 42 ALA B O 1
ATOM 1314 N N . LYS B 1 36 ? 46.507 19.998 9.133 1.00 7.49 43 LYS B N 1
ATOM 1315 C CA . LYS B 1 36 ? 45.636 19.455 10.164 1.00 9.66 43 LYS B CA 1
ATOM 1316 C C . LYS B 1 36 ? 44.786 18.287 9.673 1.00 9.55 43 LYS B C 1
ATOM 1317 O O . LYS B 1 36 ? 44.231 18.317 8.549 1.00 9.56 43 LYS B O 1
ATOM 1323 N N . ILE B 1 37 ? 44.672 17.258 10.511 1.00 8.51 44 ILE B N 1
ATOM 1324 C CA . ILE B 1 37 ? 43.849 16.114 10.175 1.00 9.25 44 ILE B CA 1
ATOM 1325 C C . ILE B 1 37 ? 42.754 15.832 11.201 1.00 7.64 44 ILE B C 1
ATOM 1326 O O . ILE B 1 37 ? 41.772 15.188 10.878 1.00 8.05 44 ILE B O 1
ATOM 1331 N N . ALA B 1 38 ? 42.918 16.309 12.435 1.00 8.74 45 ALA B N 1
ATOM 1332 C CA . ALA B 1 38 ? 41.873 16.139 13.435 1.00 9.03 45 ALA B CA 1
ATOM 1333 C C . ALA B 1 38 ? 42.079 17.109 14.579 1.00 9.87 45 ALA B C 1
ATOM 1334 O O . ALA B 1 38 ? 43.168 17.634 14.767 1.00 10.80 45 ALA B O 1
ATOM 1336 N N . LYS B 1 39 ? 41.014 17.341 15.339 1.00 11.77 46 LYS B N 1
ATOM 1337 C CA . LYS B 1 39 ? 41.085 18.223 16.488 1.00 11.59 46 LYS B CA 1
ATOM 1338 C C . LYS B 1 39 ? 40.581 17.412 17.693 1.00 12.71 46 LYS B C 1
ATOM 1339 O O . LYS B 1 39 ? 39.616 16.657 17.587 1.00 13.66 46 LYS B O 1
ATOM 1345 N N . LEU B 1 40 ? 41.266 17.543 18.822 1.00 11.28 47 LEU B N 1
ATOM 1346 C CA . LEU B 1 40 ? 40.899 16.809 20.025 1.00 11.93 47 LEU B CA 1
ATOM 1347 C C . LEU B 1 40 ? 40.329 17.815 21.002 1.00 12.05 47 LEU B C 1
ATOM 1348 O O . LEU B 1 40 ? 40.964 18.828 21.266 1.00 13.18 47 LEU B O 1
ATOM 1353 N N . VAL B 1 41 ? 39.134 17.537 21.512 1.00 12.96 48 VAL B N 1
ATOM 1354 C CA . VAL B 1 41 ? 38.456 18.428 22.461 1.00 15.06 48 VAL B CA 1
ATOM 1355 C C . VAL B 1 41 ? 38.135 17.672 23.752 1.00 15.60 48 VAL B C 1
ATOM 1356 O O . VAL B 1 41 ? 37.502 16.630 23.705 1.00 13.87 48 VAL B O 1
ATOM 1360 N N . VAL B 1 42 ? 38.567 18.181 24.906 1.00 16.92 49 VAL B N 1
ATOM 1361 C CA . VAL B 1 42 ? 38.248 17.485 26.157 1.00 20.31 49 VAL B CA 1
ATOM 1362 C C . VAL B 1 42 ? 37.275 18.307 27.023 1.00 21.80 49 VAL B C 1
ATOM 1363 O O . VAL B 1 42 ? 37.560 19.455 27.350 1.00 22.79 49 VAL B O 1
ATOM 1367 N N . ASN B 1 43 ? 36.143 17.708 27.396 1.00 23.25 50 ASN B N 1
ATOM 1368 C CA . ASN B 1 43 ? 35.146 18.407 28.208 1.00 25.94 50 ASN B CA 1
ATOM 1369 C C . ASN B 1 43 ? 34.931 17.949 29.642 1.00 25.07 50 ASN B C 1
ATOM 1370 O O . ASN B 1 43 ? 34.813 16.753 29.921 1.00 24.94 50 ASN B O 1
ATOM 1375 N N A SER B 1 44 ? 34.870 18.930 30.542 0.75 25.53 51 SER B N 1
ATOM 1376 N N B SER B 1 44 ? 34.857 18.927 30.541 0.25 25.82 51 SER B N 1
ATOM 1377 C CA A SER B 1 44 ? 34.641 18.707 31.973 0.75 25.12 51 SER B CA 1
ATOM 1378 C CA B SER B 1 44 ? 34.647 18.694 31.968 0.25 26.06 51 SER B CA 1
ATOM 1379 C C A SER B 1 44 ? 34.545 20.047 32.701 0.75 24.74 51 SER B C 1
ATOM 1380 C C B SER B 1 44 ? 34.905 20.013 32.686 0.25 25.78 51 SER B C 1
ATOM 1381 O O A SER B 1 44 ? 35.331 20.953 32.452 0.75 24.72 51 SER B O 1
ATOM 1382 O O B SER B 1 44 ? 36.003 20.550 32.602 0.25 26.29 51 SER B O 1
ATOM 1387 N N A THR B 1 45 ? 33.900 20.534 33.383 0.50 25.89 52 THR B N 1
ATOM 1388 N N B THR B 1 45 ? 33.583 20.170 33.605 0.50 25.15 52 THR B N 1
ATOM 1389 C CA A THR B 1 45 ? 34.049 21.800 34.104 0.50 24.38 52 THR B CA 1
ATOM 1390 C CA B THR B 1 45 ? 33.428 21.419 34.348 0.50 24.79 52 THR B CA 1
ATOM 1391 C C A THR B 1 45 ? 34.824 21.635 35.415 0.50 24.58 52 THR B C 1
ATOM 1392 C C B THR B 1 45 ? 34.155 21.375 35.691 0.50 24.54 52 THR B C 1
ATOM 1393 O O A THR B 1 45 ? 35.218 22.631 36.036 0.50 23.30 52 THR B O 1
ATOM 1394 O O B THR B 1 45 ? 33.944 22.232 36.542 0.50 23.95 52 THR B O 1
ATOM 1401 N N . THR B 1 46 ? 35.037 20.391 35.855 1.00 24.09 53 THR B N 1
ATOM 1402 C CA . THR B 1 46 ? 35.792 20.214 37.095 1.00 21.71 53 THR B CA 1
ATOM 1403 C C . THR B 1 46 ? 37.223 19.726 36.934 1.00 20.76 53 THR B C 1
ATOM 1404 O O . THR B 1 46 ? 38.062 19.997 37.789 1.00 17.97 53 THR B O 1
ATOM 1408 N N . LEU B 1 47 ? 37.516 18.999 35.859 1.00 20.79 54 LEU B N 1
ATOM 1409 C CA . LEU B 1 47 ? 38.878 18.484 35.657 1.00 19.79 54 LEU B CA 1
ATOM 1410 C C . LEU B 1 47 ? 39.820 19.620 35.280 1.00 19.97 54 LEU B C 1
ATOM 1411 O O . LEU B 1 47 ? 39.461 20.501 34.483 1.00 20.67 54 LEU B O 1
ATOM 1416 N N . LYS B 1 48 ? 41.012 19.607 35.863 1.00 19.03 55 LYS B N 1
ATOM 1417 C CA . LYS B 1 48 ? 42.007 20.649 35.621 1.00 19.52 55 LYS B CA 1
ATOM 1418 C C . LYS B 1 48 ? 43.036 20.260 34.563 1.00 19.68 55 LYS B C 1
ATOM 1419 O O . LYS B 1 48 ? 43.392 21.077 33.721 1.00 20.04 55 LYS B O 1
ATOM 1425 N N . GLU B 1 49 ? 43.517 19.022 34.603 1.00 20.03 56 GLU B N 1
ATOM 1426 C CA . GLU B 1 49 ? 44.499 18.591 33.613 1.00 21.06 56 GLU B CA 1
ATOM 1427 C C . GLU B 1 49 ? 44.266 17.177 33.123 1.00 19.91 56 GLU B C 1
ATOM 1428 O O . GLU B 1 49 ? 43.582 16.390 33.767 1.00 20.70 56 GLU B O 1
ATOM 1434 N N . PHE B 1 50 ? 44.841 16.864 31.971 1.00 18.31 57 PHE B N 1
ATOM 1435 C CA . PHE B 1 50 ? 44.722 15.525 31.399 1.00 17.07 57 PHE B CA 1
ATOM 1436 C C . PHE B 1 50 ? 46.004 15.190 30.648 1.00 15.25 57 PHE B C 1
ATOM 1437 O O . PHE B 1 50 ? 46.714 16.082 30.202 1.00 13.90 57 PHE B O 1
ATOM 1445 N N . GLY B 1 51 ? 46.327 13.908 30.551 1.00 14.40 58 GLY B N 1
ATOM 1446 C CA . GLY B 1 51 ? 47.494 13.516 29.769 1.00 12.81 58 GLY B CA 1
ATOM 1447 C C . GLY B 1 51 ? 46.890 12.978 28.472 1.00 12.14 58 GLY B C 1
ATOM 1448 O O . GLY B 1 51 ? 45.755 12.536 28.492 1.00 10.19 58 GLY B O 1
ATOM 1449 N N . VAL B 1 52 ? 47.600 13.040 27.352 1.00 11.00 59 VAL B N 1
ATOM 1450 C CA . VAL B 1 52 ? 47.057 12.502 26.108 1.00 13.12 59 VAL B CA 1
ATOM 1451 C C . VAL B 1 52 ? 48.193 11.885 25.317 1.00 12.85 59 VAL B C 1
ATOM 1452 O O . VAL B 1 52 ? 49.297 12.440 25.268 1.00 11.17 59 VAL B O 1
ATOM 1456 N N . ARG B 1 53 ? 47.929 10.722 24.735 1.00 13.83 60 ARG B N 1
ATOM 1457 C CA . ARG B 1 53 ? 48.936 10.008 23.939 1.00 14.27 60 ARG B CA 1
ATOM 1458 C C . ARG B 1 53 ? 48.224 9.371 22.750 1.00 14.04 60 ARG B C 1
ATOM 1459 O O . ARG B 1 53 ? 47.075 8.952 22.872 1.00 14.88 60 ARG B O 1
ATOM 1467 N N . GLY B 1 54 ? 48.908 9.283 21.617 1.00 13.52 61 GLY B N 1
ATOM 1468 C CA . GLY B 1 54 ? 48.330 8.615 20.470 1.00 11.39 61 GLY B CA 1
ATOM 1469 C C . GLY B 1 54 ? 48.697 7.146 20.621 1.00 12.94 61 GLY B C 1
ATOM 1470 O O . GLY B 1 54 ? 49.678 6.799 21.300 1.00 13.80 61 GLY B O 1
ATOM 1471 N N . ILE B 1 55 ? 47.930 6.268 19.991 1.00 12.20 62 ILE B N 1
ATOM 1472 C CA . ILE B 1 55 ? 48.218 4.846 20.094 1.00 13.13 62 ILE B CA 1
ATOM 1473 C C . ILE B 1 55 ? 48.149 4.202 18.739 1.00 12.79 62 ILE B C 1
ATOM 1474 O O . ILE B 1 55 ? 47.155 4.377 18.022 1.00 12.08 62 ILE B O 1
ATOM 1479 N N . SER B 1 56 ? 49.215 3.488 18.374 1.00 12.39 63 SER B N 1
ATOM 1480 C CA . SER B 1 56 ? 49.254 2.772 17.095 1.00 11.67 63 SER B CA 1
ATOM 1481 C C . SER B 1 56 ? 50.333 1.700 17.207 1.00 12.90 63 SER B C 1
ATOM 1482 O O . SER B 1 56 ? 50.961 1.558 18.252 1.00 12.17 63 SER B O 1
ATOM 1485 N N . ASN B 1 57 ? 50.551 0.949 16.130 1.00 13.21 64 ASN B N 1
ATOM 1486 C CA . ASN B 1 57 ? 51.570 -0.087 16.161 1.00 14.85 64 ASN B CA 1
ATOM 1487 C C . ASN B 1 57 ? 52.965 0.515 15.995 1.00 14.57 64 ASN B C 1
ATOM 1488 O O . ASN B 1 57 ? 53.959 -0.214 15.988 1.00 15.14 64 ASN B O 1
ATOM 1493 N N . ASN B 1 58 ? 53.055 1.840 15.859 1.00 12.07 65 ASN B N 1
ATOM 1494 C CA . ASN B 1 58 ? 54.353 2.466 15.694 1.00 11.26 65 ASN B CA 1
ATOM 1495 C C . ASN B 1 58 ? 54.367 3.868 16.291 1.00 10.88 65 ASN B C 1
ATOM 1496 O O . ASN B 1 58 ? 54.165 4.864 15.581 1.00 10.17 65 ASN B O 1
ATOM 1501 N N . VAL B 1 59 ? 54.601 3.933 17.599 1.00 9.70 66 VAL B N 1
ATOM 1502 C CA . VAL B 1 59 ? 54.641 5.209 18.302 1.00 10.37 66 VAL B CA 1
ATOM 1503 C C . VAL B 1 59 ? 56.095 5.655 18.225 1.00 11.39 66 VAL B C 1
ATOM 1504 O O . VAL B 1 59 ? 57.009 4.881 18.566 1.00 13.84 66 VAL B O 1
ATOM 1508 N N . VAL B 1 60 ? 56.322 6.891 17.786 1.00 9.48 67 VAL B N 1
ATOM 1509 C CA . VAL B 1 60 ? 57.691 7.318 17.514 1.00 8.82 67 VAL B CA 1
ATOM 1510 C C . VAL B 1 60 ? 58.434 8.308 18.384 1.00 8.21 67 VAL B C 1
ATOM 1511 O O . VAL B 1 60 ? 59.545 8.739 18.038 1.00 7.86 67 VAL B O 1
ATOM 1515 N N . ASP B 1 61 ? 57.845 8.650 19.522 1.00 8.06 68 ASP B N 1
ATOM 1516 C CA . ASP B 1 61 ? 58.565 9.482 20.497 1.00 8.82 68 ASP B CA 1
ATOM 1517 C C . ASP B 1 61 ? 58.213 8.992 21.910 1.00 9.29 68 ASP B C 1
ATOM 1518 O O . ASP B 1 61 ? 57.317 8.173 22.091 1.00 7.95 68 ASP B O 1
ATOM 1523 N N . SER B 1 62 ? 58.936 9.460 22.916 1.00 9.92 69 SER B N 1
ATOM 1524 C CA . SER B 1 62 ? 58.719 8.952 24.258 1.00 9.90 69 SER B CA 1
ATOM 1525 C C . SER B 1 62 ? 57.378 9.263 24.896 1.00 10.65 69 SER B C 1
ATOM 1526 O O . SER B 1 62 ? 56.863 8.496 25.706 1.00 9.85 69 SER B O 1
ATOM 1529 N N . THR B 1 63 ? 56.802 10.385 24.517 1.00 9.53 70 THR B N 1
ATOM 1530 C CA . THR B 1 63 ? 55.546 10.802 25.094 1.00 10.24 70 THR B CA 1
ATOM 1531 C C . THR B 1 63 ? 54.295 10.377 24.314 1.00 10.24 70 THR B C 1
ATOM 1532 O O . THR B 1 63 ? 53.167 10.710 24.694 1.00 9.49 70 THR B O 1
ATOM 1536 N N . GLY B 1 64 ? 54.486 9.613 23.242 1.00 10.84 71 GLY B N 1
ATOM 1537 C CA . GLY B 1 64 ? 53.329 9.215 22.456 1.00 9.82 71 GLY B CA 1
ATOM 1538 C C . GLY B 1 64 ? 52.650 10.414 21.795 1.00 9.54 71 GLY B C 1
ATOM 1539 O O . GLY B 1 64 ? 51.436 10.393 21.525 1.00 10.56 71 GLY B O 1
ATOM 1540 N N . THR B 1 65 ? 53.416 11.473 21.527 1.00 8.43 72 THR B N 1
ATOM 1541 C CA . THR B 1 65 ? 52.855 12.655 20.874 1.00 8.07 72 THR B CA 1
ATOM 1542 C C . THR B 1 65 ? 53.082 12.655 19.349 1.00 8.83 72 THR B C 1
ATOM 1543 O O . THR B 1 65 ? 52.691 13.596 18.635 1.00 8.15 72 THR B O 1
ATOM 1547 N N . ALA B 1 66 ? 53.738 11.598 18.860 1.00 8.08 73 ALA B N 1
ATOM 1548 C CA . ALA B 1 66 ? 53.972 11.391 17.431 1.00 7.83 73 ALA B CA 1
ATOM 1549 C C . ALA B 1 66 ? 53.963 9.899 17.184 1.00 7.16 73 ALA B C 1
ATOM 1550 O O . ALA B 1 66 ? 54.496 9.113 17.989 1.00 8.67 73 ALA B O 1
ATOM 1552 N N . TRP B 1 67 ? 53.370 9.494 16.062 1.00 7.33 74 TRP B N 1
ATOM 1553 C CA . TRP B 1 67 ? 53.292 8.081 15.734 1.00 6.90 74 TRP B CA 1
ATOM 1554 C C . TRP B 1 67 ? 53.006 7.939 14.241 1.00 7.96 74 TRP B C 1
ATOM 1555 O O . TRP B 1 67 ? 52.860 8.941 13.531 1.00 9.19 74 TRP B O 1
ATOM 1566 N N . ARG B 1 68 ? 52.989 6.710 13.745 1.00 8.26 75 ARG B N 1
ATOM 1567 C CA . ARG B 1 68 ? 52.700 6.487 12.335 1.00 6.90 75 ARG B CA 1
ATOM 1568 C C . ARG B 1 68 ? 51.521 5.527 12.222 1.00 7.85 75 ARG B C 1
ATOM 1569 O O . ARG B 1 68 ? 51.339 4.646 13.065 1.00 8.61 75 ARG B O 1
ATOM 1577 N N . VAL B 1 69 ? 50.727 5.686 11.174 1.00 7.18 76 VAL B N 1
ATOM 1578 C CA . VAL B 1 69 ? 49.544 4.849 11.009 1.00 6.65 76 VAL B CA 1
ATOM 1579 C C . VAL B 1 69 ? 49.547 4.295 9.586 1.00 8.37 76 VAL B C 1
ATOM 1580 O O . VAL B 1 69 ? 49.839 5.032 8.639 1.00 7.22 76 VAL B O 1
ATOM 1584 N 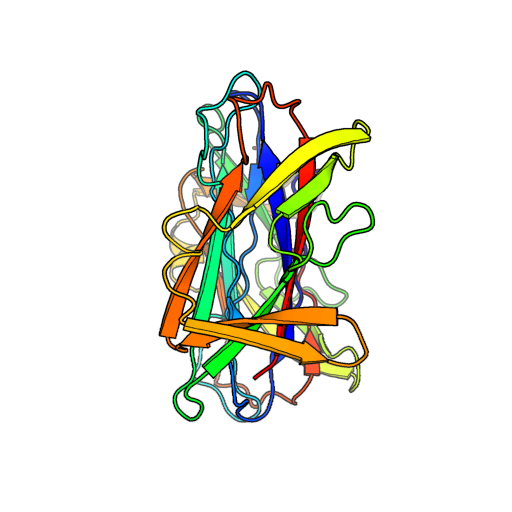N . ALA B 1 70 ? 49.237 3.005 9.433 1.00 9.22 77 ALA B N 1
ATOM 1585 C CA . ALA B 1 70 ? 49.200 2.410 8.091 1.00 9.32 77 ALA B CA 1
ATOM 1586 C C . ALA B 1 70 ? 47.791 2.474 7.516 1.00 10.51 77 ALA B C 1
ATOM 1587 O O . ALA B 1 70 ? 46.797 2.299 8.241 1.00 11.23 77 ALA B O 1
ATOM 1589 N N . GLY B 1 71 ? 47.697 2.717 6.210 1.00 10.78 78 GLY B N 1
ATOM 1590 C CA . GLY B 1 71 ? 46.391 2.789 5.569 1.00 9.95 78 GLY B CA 1
ATOM 1591 C C . GLY B 1 71 ? 45.728 1.422 5.558 1.00 10.74 78 GLY B C 1
ATOM 1592 O O . GLY B 1 71 ? 46.384 0.402 5.369 1.00 11.05 78 GLY B O 1
ATOM 1593 N N . LYS B 1 72 ? 44.417 1.406 5.747 1.00 11.22 79 LYS B N 1
ATOM 1594 C CA . LYS B 1 72 ? 43.648 0.159 5.785 1.00 11.70 79 LYS B CA 1
ATOM 1595 C C . LYS B 1 72 ? 43.727 -0.700 4.533 1.00 10.74 79 LYS B C 1
ATOM 1596 O O . LYS B 1 72 ? 43.734 -1.930 4.613 1.00 13.32 79 LYS B O 1
ATOM 1602 N N . ASN B 1 73 ? 43.725 -0.055 3.378 1.00 10.98 80 ASN B N 1
ATOM 1603 C CA . ASN B 1 73 ? 43.766 -0.785 2.108 1.00 11.48 80 ASN B CA 1
ATOM 1604 C C . ASN B 1 73 ? 45.153 -1.080 1.572 1.00 9.45 80 ASN B C 1
ATOM 1605 O O . ASN B 1 73 ? 45.427 -2.181 1.064 1.00 9.19 80 ASN B O 1
ATOM 1610 N N . THR B 1 74 ? 46.030 -0.084 1.671 1.00 8.49 81 THR B N 1
ATOM 1611 C CA . THR B 1 74 ? 47.344 -0.174 1.051 1.00 9.10 81 THR B CA 1
ATOM 1612 C C . THR B 1 74 ? 48.556 -0.410 1.927 1.00 8.98 81 THR B C 1
ATOM 1613 O O . THR B 1 74 ? 49.640 -0.713 1.397 1.00 9.52 81 THR B O 1
ATOM 1617 N N . GLY B 1 75 ? 48.386 -0.230 3.241 1.00 8.62 82 GLY B N 1
ATOM 1618 C CA . GLY B 1 75 ? 49.498 -0.419 4.157 1.00 8.76 82 GLY B CA 1
ATOM 1619 C C . GLY B 1 75 ? 50.477 0.751 4.148 1.00 10.26 82 GLY B C 1
ATOM 1620 O O . GLY B 1 75 ? 51.434 0.766 4.936 1.00 9.89 82 GLY B O 1
ATOM 1621 N N . LYS B 1 76 ? 50.254 1.728 3.273 1.00 8.43 83 LYS B N 1
ATOM 1622 C CA . LYS B 1 76 ? 51.153 2.907 3.194 1.00 9.35 83 LYS B CA 1
ATOM 1623 C C . LYS B 1 76 ? 50.998 3.689 4.490 1.00 9.45 83 LYS B C 1
ATOM 1624 O O . LYS B 1 76 ? 49.907 3.807 5.004 1.00 9.80 83 LYS B O 1
ATOM 1630 N N . GLU B 1 77 ? 52.087 4.254 5.001 1.00 10.36 84 GLU B N 1
ATOM 1631 C CA . GLU B 1 77 ? 52.007 4.971 6.268 1.00 7.90 84 GLU B CA 1
ATOM 1632 C C . GLU B 1 77 ? 52.012 6.487 6.157 1.00 8.57 84 GLU B C 1
ATOM 1633 O O . GLU B 1 77 ? 52.501 7.029 5.177 1.00 8.76 84 GLU B O 1
ATOM 1639 N N . ILE B 1 78 ? 51.452 7.143 7.179 1.00 8.54 85 ILE B N 1
ATOM 1640 C CA . ILE B 1 78 ? 51.539 8.597 7.313 1.00 8.02 85 ILE B CA 1
ATOM 1641 C C . ILE B 1 78 ? 52.077 8.823 8.724 1.00 7.39 85 ILE B C 1
ATOM 1642 O O . ILE B 1 78 ? 51.895 7.974 9.612 1.00 7.39 85 ILE B O 1
ATOM 1647 N N . GLY B 1 79 ? 52.780 9.935 8.903 1.00 6.84 86 GLY B N 1
ATOM 1648 C CA . GLY B 1 79 ? 53.289 10.314 10.216 1.00 7.18 86 GLY B CA 1
ATOM 1649 C C . GLY B 1 79 ? 52.331 11.368 10.795 1.00 7.08 86 GLY B C 1
ATOM 1650 O O . GLY B 1 79 ? 52.053 12.395 10.168 1.00 7.03 86 GLY B O 1
ATOM 1651 N N . VAL B 1 80 ? 51.810 11.113 11.991 1.00 6.48 87 VAL B N 1
ATOM 1652 C CA . VAL B 1 80 ? 50.871 12.032 12.624 1.00 7.94 87 VAL B CA 1
ATOM 1653 C C . VAL B 1 80 ? 51.311 12.350 14.053 1.00 6.79 87 VAL B C 1
ATOM 1654 O O . VAL B 1 80 ? 52.201 11.694 14.602 1.00 7.82 87 VAL B O 1
ATOM 1658 N N . GLY B 1 81 ? 50.705 13.368 14.644 1.00 7.21 88 GLY B N 1
ATOM 1659 C CA . GLY B 1 81 ? 51.064 13.736 15.993 1.00 8.05 88 GLY B CA 1
ATOM 1660 C C . GLY B 1 81 ? 50.508 15.101 16.323 1.00 9.69 88 GLY B C 1
ATOM 1661 O O . GLY B 1 81 ? 49.894 15.767 15.475 1.00 8.92 88 GLY B O 1
ATOM 1662 N N . LEU B 1 82 ? 50.695 15.504 17.575 1.00 9.33 89 LEU B N 1
ATOM 1663 C CA . LEU B 1 82 ? 50.269 16.832 18.007 1.00 10.26 89 LEU B CA 1
ATOM 1664 C C . LEU B 1 82 ? 51.116 17.870 17.263 1.00 9.32 89 LEU B C 1
ATOM 1665 O O . LEU B 1 82 ? 52.312 17.661 17.039 1.00 9.00 89 LEU B O 1
ATOM 1670 N N . SER B 1 83 ? 50.489 18.995 16.908 1.00 9.98 90 SER B N 1
ATOM 1671 C CA . SER B 1 83 ? 51.182 20.079 16.236 1.00 11.32 90 SER B CA 1
ATOM 1672 C C . SER B 1 83 ? 52.121 20.754 17.240 1.00 14.13 90 SER B C 1
ATOM 1673 O O . SER B 1 83 ? 51.948 20.642 18.453 1.00 12.58 90 SER B O 1
ATOM 1676 N N A SER B 1 84 ? 53.110 21.460 16.706 0.50 13.95 91 SER B N 1
ATOM 1677 N N B SER B 1 84 ? 53.131 21.447 16.737 0.50 14.02 91 SER B N 1
ATOM 1678 C CA A SER B 1 84 ? 54.085 22.183 17.513 0.50 15.18 91 SER B CA 1
ATOM 1679 C CA B SER B 1 84 ? 54.066 22.123 17.622 0.50 15.24 91 SER B CA 1
ATOM 1680 C C A SER B 1 84 ? 53.366 23.138 18.464 0.50 15.39 91 SER B C 1
ATOM 1681 C C B SER B 1 84 ? 53.333 23.129 18.509 0.50 15.51 91 SER B C 1
ATOM 1682 O O A SER B 1 84 ? 53.669 23.195 19.654 0.50 15.46 91 SER B O 1
ATOM 1683 O O B SER B 1 84 ? 53.601 23.219 19.705 0.50 15.54 91 SER B O 1
ATOM 1688 N N . ASP B 1 85 ? 52.400 23.878 17.932 1.00 15.66 92 ASP B N 1
ATOM 1689 C CA . ASP B 1 85 ? 51.638 24.845 18.720 1.00 16.25 92 ASP B CA 1
ATOM 1690 C C . ASP B 1 85 ? 50.887 24.140 19.846 1.00 16.80 92 ASP B C 1
ATOM 1691 O O . ASP B 1 85 ? 50.803 24.651 20.975 1.00 14.84 92 ASP B O 1
ATOM 1696 N N . SER B 1 86 ? 50.336 22.963 19.549 1.00 12.29 93 SER B N 1
ATOM 1697 C CA . SER B 1 86 ? 49.623 22.222 20.580 1.00 12.11 93 SER B CA 1
ATOM 1698 C C . SER B 1 86 ? 50.589 21.737 21.658 1.00 11.95 93 SER B C 1
ATOM 1699 O O . SER B 1 86 ? 50.295 21.856 22.859 1.00 12.10 93 SER B O 1
ATOM 1702 N N . LEU B 1 87 ? 51.742 21.217 21.233 1.00 11.83 94 LEU B N 1
ATOM 1703 C CA . LEU B 1 87 ? 52.758 20.730 22.167 1.00 13.71 94 LEU B CA 1
ATOM 1704 C C . LEU B 1 87 ? 53.230 21.819 23.112 1.00 15.80 94 LEU B C 1
ATOM 1705 O O . LEU B 1 87 ? 53.505 21.546 24.288 1.00 15.37 94 LEU B O 1
ATOM 1710 N N . ARG B 1 88 ? 53.320 23.043 22.593 1.00 16.86 95 ARG B N 1
ATOM 1711 C CA . ARG B 1 88 ? 53.754 24.187 23.394 1.00 19.02 95 ARG B CA 1
ATOM 1712 C C . ARG B 1 88 ? 52.770 24.563 24.507 1.00 18.99 95 ARG B C 1
ATOM 1713 O O . ARG B 1 88 ? 53.124 25.298 25.443 1.00 20.08 95 ARG B O 1
ATOM 1721 N N . ARG B 1 89 ? 51.537 24.088 24.404 1.00 18.04 96 ARG B N 1
ATOM 1722 C CA . ARG B 1 89 ? 50.544 24.365 25.424 1.00 20.02 96 ARG B CA 1
ATOM 1723 C C . ARG B 1 89 ? 50.597 23.384 26.592 1.00 19.99 96 ARG B C 1
ATOM 1724 O O . ARG B 1 89 ? 49.820 23.517 27.536 1.00 20.69 96 ARG B O 1
ATOM 1732 N N . SER B 1 90 ? 51.505 22.411 26.530 1.00 19.05 97 SER B N 1
ATOM 1733 C CA . SER B 1 90 ? 51.628 21.407 27.587 1.00 19.59 97 SER B CA 1
ATOM 1734 C C . SER B 1 90 ? 52.063 21.983 28.933 1.00 21.46 97 SER B C 1
ATOM 1735 O O . SER B 1 90 ? 52.849 22.927 28.993 1.00 21.47 97 SER B O 1
ATOM 1738 N N . ASP B 1 91 ? 51.569 21.368 30.006 1.00 21.70 98 ASP B N 1
ATOM 1739 C CA . ASP B 1 91 ? 51.853 21.777 31.381 1.00 21.79 98 ASP B CA 1
ATOM 1740 C C . ASP B 1 91 ? 53.126 21.156 31.940 1.00 23.23 98 ASP B C 1
ATOM 1741 O O . ASP B 1 91 ? 53.995 21.848 32.470 1.00 24.00 98 ASP B O 1
ATOM 1746 N N . SER B 1 92 ? 53.210 19.834 31.863 1.00 23.06 99 SER B N 1
ATOM 1747 C CA . SER B 1 92 ? 54.369 19.112 32.362 1.00 22.00 99 SER B CA 1
ATOM 1748 C C . SER B 1 92 ? 54.422 17.765 31.677 1.00 21.45 99 SER B C 1
ATOM 1749 O O . SER B 1 92 ? 53.528 17.428 30.893 1.00 17.37 99 SER B O 1
ATOM 1752 N N . THR B 1 93 ? 55.501 17.029 31.932 1.00 20.60 100 THR B N 1
ATOM 1753 C CA . THR B 1 93 ? 55.648 15.681 31.398 1.00 20.99 100 THR B CA 1
ATOM 1754 C C . THR B 1 93 ? 55.810 14.830 32.640 1.00 22.73 100 THR B C 1
ATOM 1755 O O . THR B 1 93 ? 56.778 14.996 33.381 1.00 23.70 100 THR B O 1
ATOM 1759 N N . GLU B 1 94 ? 54.841 13.963 32.905 1.00 22.64 101 GLU B N 1
ATOM 1760 C CA . GLU B 1 94 ? 54.939 13.093 34.067 1.00 23.88 101 GLU B CA 1
ATOM 1761 C C . GLU B 1 94 ? 55.052 11.638 33.622 1.00 23.51 1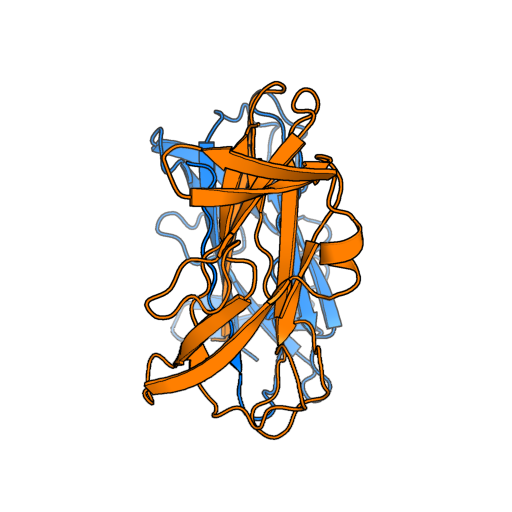01 GLU B C 1
ATOM 1762 O O . GLU B 1 94 ? 54.920 11.309 32.433 1.00 20.78 101 GLU B O 1
ATOM 1768 N N . LYS B 1 95 ? 55.325 10.764 34.576 1.00 21.54 102 LYS B N 1
ATOM 1769 C CA . LYS B 1 95 ? 55.434 9.359 34.249 1.00 22.09 102 LYS B CA 1
ATOM 1770 C C . LYS B 1 95 ? 54.485 8.573 35.127 1.00 21.26 102 LYS B C 1
ATOM 1771 O O . LYS B 1 95 ? 54.581 8.608 36.354 1.00 19.48 102 LYS B O 1
ATOM 1777 N N . TRP B 1 96 ? 53.544 7.892 34.489 1.00 21.66 103 TRP B N 1
ATOM 1778 C CA . TRP B 1 96 ? 52.578 7.081 35.212 1.00 24.33 103 TRP B CA 1
ATOM 1779 C C . TRP B 1 96 ? 52.772 5.659 34.741 1.00 23.95 103 TRP B C 1
ATOM 1780 O O . TRP B 1 96 ? 52.754 5.399 33.546 1.00 23.32 103 TRP B O 1
ATOM 1791 N N . ASN B 1 97 ? 52.979 4.746 35.685 1.00 24.50 104 ASN B N 1
ATOM 1792 C CA . ASN B 1 97 ? 53.159 3.343 35.351 1.00 25.01 104 ASN B CA 1
ATOM 1793 C C . ASN B 1 97 ? 54.162 3.086 34.222 1.00 23.51 104 ASN B C 1
ATOM 1794 O O . ASN B 1 97 ? 53.871 2.361 33.272 1.00 23.40 104 ASN B O 1
ATOM 1799 N N . GLY B 1 98 ? 55.344 3.684 34.348 1.00 23.33 105 GLY B N 1
ATOM 1800 C CA . GLY B 1 98 ? 56.405 3.488 33.372 1.00 23.61 105 GLY B CA 1
ATOM 1801 C C . GLY B 1 98 ? 56.238 4.079 31.979 1.00 23.19 105 GLY B C 1
ATOM 1802 O O . GLY B 1 98 ? 56.952 3.702 31.046 1.00 22.59 105 GLY B O 1
ATOM 1803 N N . VAL B 1 99 ? 55.310 5.014 31.830 1.00 21.83 106 VAL B N 1
ATOM 1804 C CA . VAL B 1 99 ? 55.081 5.625 30.519 1.00 19.85 106 VAL B CA 1
ATOM 1805 C C . VAL B 1 99 ? 55.084 7.130 30.705 1.00 17.55 106 VAL B C 1
ATOM 1806 O O . VAL B 1 99 ? 54.535 7.635 31.669 1.00 17.79 106 VAL B O 1
ATOM 1810 N N . ASN B 1 100 ? 55.734 7.836 29.788 1.00 17.17 107 ASN B N 1
ATOM 1811 C CA . ASN B 1 100 ? 55.804 9.289 29.876 1.00 17.39 107 ASN B CA 1
ATOM 1812 C C . ASN B 1 100 ? 54.588 9.934 29.236 1.00 15.63 107 ASN B C 1
ATOM 1813 O O . ASN B 1 100 ? 54.225 9.612 28.110 1.00 15.40 107 ASN B O 1
ATOM 1818 N N . TRP B 1 101 ? 53.961 10.853 29.961 1.00 13.94 108 TRP B N 1
ATOM 1819 C CA . TRP B 1 101 ? 52.796 11.545 29.442 1.00 12.71 108 TRP B CA 1
ATOM 1820 C C . TRP B 1 101 ? 52.959 13.048 29.519 1.00 12.26 108 TRP B C 1
ATOM 1821 O O . TRP B 1 101 ? 53.493 13.563 30.502 1.00 15.81 108 TRP B O 1
ATOM 1832 N N . MET B 1 102 ? 52.517 13.749 28.486 1.00 11.69 109 MET B N 1
ATOM 1833 C CA . MET B 1 102 ? 52.522 15.198 28.536 1.00 11.57 109 MET B CA 1
ATOM 1834 C C . MET B 1 102 ? 51.118 15.558 28.992 1.00 12.25 109 MET B C 1
ATOM 1835 O O . MET B 1 102 ? 50.130 14.928 28.555 1.00 12.30 109 MET B O 1
ATOM 1840 N N . THR B 1 103 ? 51.027 16.545 29.886 1.00 11.61 110 THR B N 1
ATOM 1841 C CA . THR B 1 103 ? 49.736 16.977 30.425 1.00 10.95 110 THR B CA 1
ATOM 1842 C C . THR B 1 103 ? 49.268 18.302 29.812 1.00 10.10 110 THR B C 1
ATOM 1843 O O . THR B 1 103 ? 50.091 19.133 29.397 1.00 9.99 110 THR B O 1
ATOM 1847 N N . PHE B 1 104 ? 47.949 18.477 29.755 1.00 10.59 111 PHE B N 1
ATOM 1848 C CA . PHE B 1 104 ? 47.342 19.677 29.177 1.00 12.81 111 PHE B CA 1
ATOM 1849 C C . PHE B 1 104 ? 46.156 20.179 30.007 1.00 14.58 111 PHE B C 1
ATOM 1850 O O . PHE B 1 104 ? 45.550 19.418 30.762 1.00 13.59 111 PHE B O 1
ATOM 1858 N N . ASN B 1 105 ? 45.850 21.470 29.858 1.00 16.64 112 ASN B N 1
ATOM 1859 C CA . ASN B 1 105 ? 44.729 22.090 30.554 1.00 18.21 112 ASN B CA 1
ATOM 1860 C C . ASN B 1 105 ? 43.446 21.650 29.874 1.00 20.32 112 ASN B C 1
ATOM 1861 O O . ASN B 1 105 ? 43.355 21.589 28.628 1.00 19.47 112 ASN B O 1
ATOM 1866 N N . SER B 1 106 ? 42.433 21.366 30.674 1.00 19.91 113 SER B N 1
ATOM 1867 C CA . SER B 1 106 ? 41.148 21.017 30.106 1.00 22.48 113 SER B CA 1
ATOM 1868 C C . SER B 1 106 ? 40.758 22.323 29.400 1.00 23.74 113 SER B C 1
ATOM 1869 O O . SER B 1 106 ? 41.321 23.374 29.684 1.00 28.47 113 SER B O 1
ATOM 1872 N N . ASN B 1 107 ? 39.829 22.269 28.473 1.00 26.88 114 ASN B N 1
ATOM 1873 C CA . ASN B 1 107 ? 39.414 23.477 27.767 1.00 26.77 114 ASN B CA 1
ATOM 1874 C C . ASN B 1 107 ? 40.356 23.862 26.622 1.00 27.19 114 ASN B C 1
ATOM 1875 O O . ASN B 1 107 ? 39.958 24.618 25.735 1.00 27.09 114 ASN B O 1
ATOM 1880 N N . ASP B 1 108 ? 41.592 23.351 26.632 1.00 26.00 115 ASP B N 1
ATOM 1881 C CA . ASP B 1 108 ? 42.520 23.610 25.523 1.00 25.52 115 ASP B CA 1
ATOM 1882 C C . ASP B 1 108 ? 42.279 22.533 24.471 1.00 24.76 115 ASP B C 1
ATOM 1883 O O . ASP B 1 108 ? 42.306 21.352 24.803 1.00 26.43 115 ASP B O 1
ATOM 1888 N N . THR B 1 109 ? 42.047 22.922 23.217 1.00 22.81 116 THR B N 1
ATOM 1889 C CA . THR B 1 109 ? 41.854 21.936 22.153 1.00 22.51 116 THR B CA 1
ATOM 1890 C C . THR B 1 109 ? 43.213 21.690 21.516 1.00 19.66 116 THR B C 1
ATOM 1891 O O . THR B 1 109 ? 44.056 22.580 21.446 1.00 19.24 116 THR B O 1
ATOM 1895 N N . LEU B 1 110 ? 43.411 20.480 21.028 1.00 15.09 117 LEU B N 1
ATOM 1896 C CA . LEU B 1 110 ? 44.696 20.117 20.462 1.00 13.57 117 LEU B CA 1
ATOM 1897 C C . LEU B 1 110 ? 44.548 19.676 19.019 1.00 12.52 117 LEU B C 1
ATOM 1898 O O . LEU B 1 110 ? 43.587 18.989 18.671 1.00 12.57 117 LEU B O 1
ATOM 1903 N N . ASP B 1 111 ? 45.493 20.094 18.182 1.00 11.10 118 ASP B N 1
ATOM 1904 C CA . ASP B 1 111 ? 45.468 19.745 16.763 1.00 10.43 118 ASP B CA 1
ATOM 1905 C C . ASP B 1 111 ? 46.342 18.547 16.442 1.00 9.92 118 ASP B C 1
ATOM 1906 O O . ASP B 1 111 ? 47.484 18.482 16.878 1.00 10.08 118 ASP B O 1
ATOM 1911 N N . ILE B 1 112 ? 45.784 17.592 15.698 1.00 9.19 119 ILE B N 1
ATOM 1912 C CA . ILE B 1 112 ? 46.558 16.430 15.256 1.00 8.28 119 ILE B CA 1
ATOM 1913 C C . ILE B 1 112 ? 46.868 16.756 13.789 1.00 7.94 119 ILE B C 1
ATOM 1914 O O . ILE B 1 112 ? 45.984 17.167 13.017 1.00 8.74 119 ILE B O 1
ATOM 1919 N N . VAL B 1 113 ? 48.124 16.580 13.414 1.00 7.70 120 VAL B N 1
ATOM 1920 C CA . VAL B 1 113 ? 48.582 16.967 12.086 1.00 8.14 120 VAL B CA 1
ATOM 1921 C C . VAL B 1 113 ? 49.528 15.953 11.452 1.00 9.05 120 VAL B C 1
ATOM 1922 O O . VAL B 1 113 ? 49.953 14.997 12.109 1.00 8.95 120 VAL B O 1
ATOM 1926 N N . LEU B 1 114 ? 49.803 16.158 10.156 1.00 9.63 121 LEU B N 1
ATOM 1927 C CA . LEU B 1 114 ? 50.796 15.355 9.440 1.00 9.97 121 LEU B CA 1
ATOM 1928 C C . LEU B 1 114 ? 52.097 15.976 9.922 1.00 9.46 121 LEU B C 1
ATOM 1929 O O . LEU B 1 114 ? 52.385 17.127 9.631 1.00 9.91 121 LEU B O 1
ATOM 1934 N N . THR B 1 115 ? 52.888 15.211 10.670 1.00 9.69 122 THR B N 1
ATOM 1935 C CA . THR B 1 115 ? 54.128 15.709 11.236 1.00 8.92 122 THR B CA 1
ATOM 1936 C C . THR B 1 115 ? 55.291 15.831 10.263 1.00 9.38 122 THR B C 1
ATOM 1937 O O . THR B 1 115 ? 55.266 15.275 9.162 1.00 7.31 122 THR B O 1
ATOM 1941 N N . GLY B 1 116 ? 56.319 16.553 10.707 1.00 9.21 123 GLY B N 1
ATOM 1942 C CA . GLY B 1 116 ? 57.550 16.697 9.937 1.00 9.09 123 GLY B CA 1
ATOM 1943 C C . GLY B 1 116 ? 57.457 17.306 8.556 1.00 9.86 123 GLY B C 1
ATOM 1944 O O . GLY B 1 116 ? 56.568 18.112 8.266 1.00 9.60 123 GLY B O 1
ATOM 1945 N N . PRO B 1 117 ? 58.377 16.932 7.672 1.00 10.69 124 PRO B N 1
ATOM 1946 C CA . PRO B 1 117 ? 58.337 17.484 6.319 1.00 11.05 124 PRO B CA 1
ATOM 1947 C C . PRO B 1 117 ? 57.083 17.084 5.553 1.00 10.37 124 PRO B C 1
ATOM 1948 O O . PRO B 1 117 ? 56.378 16.132 5.918 1.00 7.88 124 PRO B O 1
ATOM 1952 N N . ALA B 1 118 ? 56.810 17.837 4.494 1.00 9.69 125 ALA B N 1
ATOM 1953 C CA . ALA B 1 118 ? 55.657 17.570 3.643 1.00 8.63 125 ALA B CA 1
ATOM 1954 C C . ALA B 1 118 ? 55.583 16.083 3.317 1.00 9.58 125 ALA B C 1
ATOM 1955 O O . ALA B 1 118 ? 56.603 15.462 2.959 1.00 10.85 125 ALA B O 1
ATOM 1957 N N . GLN B 1 119 ? 54.375 15.517 3.408 1.00 8.47 126 GLN B N 1
ATOM 1958 C CA . GLN B 1 119 ? 54.172 14.096 3.127 1.00 7.89 126 GLN B CA 1
ATOM 1959 C C . GLN B 1 119 ? 53.334 13.881 1.864 1.00 9.04 126 GLN B C 1
ATOM 1960 O O . GLN B 1 119 ? 52.425 14.665 1.564 1.00 9.24 126 GLN B O 1
ATOM 1966 N N . ASN B 1 120 ? 53.669 12.835 1.111 1.00 8.86 127 ASN B N 1
ATOM 1967 C CA . ASN B 1 120 ? 52.935 12.473 -0.101 1.00 9.05 127 ASN B CA 1
ATOM 1968 C C . ASN B 1 120 ? 52.063 11.301 0.380 1.00 10.58 127 ASN B C 1
ATOM 1969 O O . ASN B 1 120 ? 52.536 10.177 0.614 1.00 12.52 127 ASN B O 1
ATOM 1974 N N . VAL B 1 121 ? 50.783 11.577 0.557 1.00 9.57 128 VAL B N 1
ATOM 1975 C CA . VAL B 1 121 ? 49.864 10.600 1.125 1.00 9.59 128 VAL B CA 1
ATOM 1976 C C . VAL B 1 121 ? 49.052 9.771 0.140 1.00 9.52 128 VAL B C 1
ATOM 1977 O O . VAL B 1 121 ? 48.364 10.312 -0.706 1.00 10.06 128 VAL B O 1
ATOM 1981 N N . THR B 1 122 ? 49.123 8.455 0.288 1.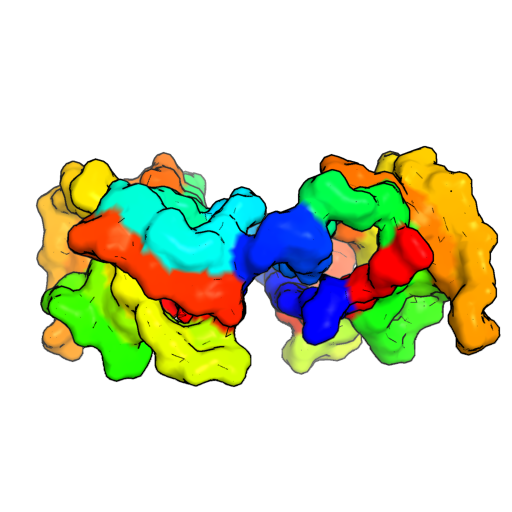00 9.65 129 THR B N 1
ATOM 1982 C CA . THR B 1 122 ? 48.388 7.544 -0.594 1.00 10.17 129 THR B CA 1
ATOM 1983 C C . THR B 1 122 ? 46.919 7.584 -0.236 1.00 10.46 129 THR B C 1
ATOM 1984 O O . THR B 1 122 ? 46.571 7.576 0.958 1.00 9.72 129 THR B O 1
ATOM 1988 N N . ALA B 1 123 ? 46.051 7.622 -1.247 1.00 10.09 130 ALA B N 1
ATOM 1989 C CA . ALA B 1 123 ? 44.606 7.639 -0.968 1.00 9.30 130 ALA B CA 1
ATOM 1990 C C . ALA B 1 123 ? 44.252 6.379 -0.157 1.00 9.22 130 ALA B C 1
ATOM 1991 O O . ALA B 1 123 ? 44.510 5.251 -0.595 1.00 8.87 130 ALA B O 1
ATOM 1993 N N . ASP B 1 124 ? 43.670 6.570 1.026 1.00 9.29 131 ASP B N 1
ATOM 1994 C CA . ASP B 1 124 ? 43.367 5.454 1.907 1.00 7.91 131 ASP B CA 1
ATOM 1995 C C . ASP B 1 124 ? 42.690 6.017 3.174 1.00 9.55 131 ASP B C 1
ATOM 1996 O O . ASP B 1 124 ? 42.488 7.236 3.315 1.00 9.30 131 ASP B O 1
ATOM 2001 N N . THR B 1 125 ? 42.316 5.114 4.067 1.00 10.07 132 THR B N 1
ATOM 2002 C CA . THR B 1 125 ? 41.709 5.482 5.347 1.00 10.60 132 THR B CA 1
ATOM 2003 C C . THR B 1 125 ? 42.747 5.133 6.417 1.00 11.17 132 THR B C 1
ATOM 2004 O O . THR B 1 125 ? 43.353 4.069 6.381 1.00 10.72 132 THR B O 1
ATOM 2008 N N . TYR B 1 126 ? 42.950 6.057 7.350 1.00 10.74 133 TYR B N 1
ATOM 2009 C CA . TYR B 1 126 ? 43.934 5.890 8.416 1.00 9.56 133 TYR B CA 1
ATOM 2010 C C . TYR B 1 126 ? 43.275 6.095 9.764 1.00 10.23 133 TYR B C 1
ATOM 2011 O O . TYR B 1 126 ? 42.963 7.204 10.147 1.00 9.76 133 TYR B O 1
ATOM 2020 N N . PRO B 1 127 ? 43.065 5.012 10.516 1.00 12.01 134 PRO B N 1
ATOM 2021 C CA . PRO B 1 127 ? 42.434 5.214 11.811 1.00 12.59 134 PRO B CA 1
ATOM 2022 C C . PRO B 1 127 ? 43.412 5.817 12.828 1.00 13.51 134 PRO B C 1
ATOM 2023 O O . PRO B 1 127 ? 44.559 5.369 12.945 1.00 14.06 134 PRO B O 1
ATOM 2027 N N . ILE B 1 128 ? 42.971 6.844 13.542 1.00 10.85 135 ILE B N 1
ATOM 2028 C CA . ILE B 1 128 ? 43.822 7.388 14.577 1.00 12.06 135 ILE B CA 1
ATOM 2029 C C . ILE B 1 128 ? 43.128 7.267 15.910 1.00 12.36 135 ILE B C 1
ATOM 2030 O O . ILE B 1 128 ? 41.909 7.388 16.014 1.00 10.92 135 ILE B O 1
ATOM 2035 N N . THR B 1 129 ? 43.926 6.991 16.932 1.00 11.91 136 THR B N 1
ATOM 2036 C CA . THR B 1 129 ? 43.409 6.803 18.281 1.00 11.28 136 THR B CA 1
ATOM 2037 C C . THR B 1 129 ? 44.176 7.669 19.264 1.00 11.24 136 THR B C 1
ATOM 2038 O O . THR B 1 129 ? 45.416 7.632 19.297 1.00 12.20 136 THR B O 1
ATOM 2042 N N . LEU B 1 130 ? 43.439 8.470 20.029 1.00 10.86 137 LEU B N 1
ATOM 2043 C CA . LEU B 1 130 ? 44.030 9.332 21.058 1.00 12.25 137 LEU B CA 1
ATOM 2044 C C . LEU B 1 130 ? 43.487 8.857 22.402 1.00 13.55 137 LEU B C 1
ATOM 2045 O O . LEU B 1 130 ? 42.262 8.716 22.573 1.00 11.93 137 LEU B O 1
ATOM 2050 N N . ASP B 1 131 ? 44.396 8.630 23.355 1.00 13.37 138 ASP B N 1
ATOM 2051 C CA . ASP B 1 131 ? 44.024 8.174 24.695 1.00 14.44 138 ASP B CA 1
ATOM 2052 C C . ASP B 1 131 ? 44.149 9.356 25.656 1.00 14.83 138 ASP B C 1
ATOM 2053 O O . ASP B 1 131 ? 45.193 9.991 25.724 1.00 17.22 138 ASP B O 1
ATOM 2058 N N . VAL B 1 132 ? 43.082 9.662 26.378 1.00 14.34 139 VAL B N 1
ATOM 2059 C CA . VAL B 1 132 ? 43.085 10.772 27.329 1.00 12.41 139 VAL B CA 1
ATOM 2060 C C . VAL B 1 132 ? 42.913 10.208 28.735 1.00 14.90 139 VAL B C 1
ATOM 2061 O O . VAL B 1 132 ? 42.059 9.353 28.973 1.00 15.88 139 VAL B O 1
ATOM 2065 N N . VAL B 1 133 ? 43.733 10.671 29.661 1.00 15.44 140 VAL B N 1
ATOM 2066 C CA . VAL B 1 133 ? 43.652 10.193 31.029 1.00 18.24 140 VAL B CA 1
ATOM 2067 C C . VAL B 1 133 ? 43.579 11.411 31.931 1.00 21.25 140 VAL B C 1
ATOM 2068 O O . VAL B 1 133 ? 44.428 12.302 31.853 1.00 21.03 140 VAL B O 1
ATOM 2072 N N . GLY B 1 134 ? 42.539 11.460 32.761 1.00 22.55 141 GLY B N 1
ATOM 2073 C CA . GLY B 1 134 ? 42.382 12.569 33.678 1.00 24.94 141 GLY B CA 1
ATOM 2074 C C . GLY B 1 134 ? 43.584 12.583 34.601 1.00 25.27 141 GLY B C 1
ATOM 2075 O O . GLY B 1 134 ? 44.028 11.540 35.072 1.00 25.44 141 GLY B O 1
ATOM 2076 N N . TYR B 1 135 ? 44.130 13.763 34.858 1.00 27.06 142 TYR B N 1
ATOM 2077 C CA . TYR B 1 135 ? 45.299 13.850 35.718 1.00 29.38 142 TYR B CA 1
ATOM 2078 C C . TYR B 1 135 ? 44.901 14.266 37.136 1.00 31.10 142 TYR B C 1
ATOM 2079 O O . TYR B 1 135 ? 44.298 15.351 37.288 1.00 31.13 142 TYR B O 1
ATOM 2088 N N . GLN B 1 136 ? 45.195 13.496 38.081 1.00 34.14 143 GLN B N 1
#

CATH classification: 2.60.40.1570

Organism: Salmonella typhimurium (strain LT2 / SGSC1412 / ATCC 700720) (NCBI:txid99287)

Radius of gyration: 19.63 Å; Cα contacts (8 Å, |Δi|>4): 744; chains: 2; bounding box: 50×26×45 Å

Solvent-accessible surface area: 13136 Å² total

B-factor: mean 14.77, std 6.25, range [4.8, 39.7]

Sequence (269 aa):
GSQKSVVDDIIVFSSPQDLLTTVSLIIPVSGLKAGKNAPSAKIAKLVVNSTTLKEFGVRGISNNVVDSTGTAWRVAGKNTGKEIGVGLSSDDSLRRRSDSTEKWNGVNWMTFNSNDTLDIVLTGPAQNVTADTYPITLDVVGGSQKSVDIVFSSPQDLTVSLIIPVSGLKAGKNAPSSAKIAKLVVNSSTTTLKEFGVRGISNNVVDSTGTAWRVAGKNTGKEIGVGLSSSDSLRRSDSTEKWNGVNWMTFNSNDTLDIVLTGPAQNVTADTYPITLDVVGY